Protein AF-A0A4Q2ZDF7-F1 (afdb_monomer)

Foldseek 3Di:
DVVLLVVLLVCCVVPVLLPLLVSLVSSCVVHDLVVAADQADDDDDPSCPVPLRVVVNVSCCVRSSHQKWKAFLVRDTDRCLVVLEQAAEEEEEDLCLPPWPVSVLQQVLCVVVVCVPPLCPPTHYAYAYEDEPCSQCVVHPDGDPQSVVLNVNLCSPVRHMYMYGPCPALLVVQVVSVVRYLGEYEYTDELVVVQVLQPQVVQPVPPVTSVVSVVSNCPSNYAYEYEWAQDPPPRDIHWLVNRDHDPVCVVVSVVCVVVRNYHYSPVGDPVLNPQDSVVLLVCQQVVNCVSVNGHDPPSSVSCQVVVHSVHDD

pLDDT: mean 94.19, std 4.7, range [63.41, 98.81]

Radius of gyration: 20.53 Å; Cα contacts (8 Å, |Δi|>4): 520; chains: 1; bounding box: 44×50×60 Å

Sequence (313 aa):
ALGVVGVNLLYGAFFLHHEPDLLVESLLDKLTTGRIEIDVIEFKGIEFRAVDNRLISLKLVQLGLSGAAMFGANGEVLQPSEVLYKKAVLVERGSFRPPTHVNFDMLECALEKFKADPAVQGEEVLPLFELTMRNLLAGGDQIDRRDFLARADLLAACGMTVLISDYFEYYRLAAYLAWRTKERIGIVMGAPSLIELFEEKYYTQLPGGILESFGRLFKNNLKLYVYPLMNPTSGQLTTIENLPVAPELEKLYGYLADRGSFVALDNFNPDYLSIYSRDVLKKIATGDLAWKDMVPDGVSDLIVDRRFFGCQG

Solvent-accessible surface area (backbone atoms only — not comparable to full-atom values): 17192 Å² total; per-residue (Å²): 98,69,72,55,37,54,51,26,47,50,49,20,59,77,76,25,58,93,40,60,70,60,23,60,58,40,42,45,65,99,55,57,52,93,67,50,76,51,70,72,70,80,75,77,56,83,90,34,73,86,60,57,48,65,61,51,34,49,46,32,34,74,69,46,30,14,66,43,32,33,30,38,36,87,66,47,81,42,57,59,63,64,73,35,41,74,22,25,35,36,37,35,64,50,70,38,59,55,63,31,43,44,57,52,43,46,51,50,35,38,48,56,58,49,53,65,34,81,86,36,57,93,54,52,72,44,68,34,40,32,40,36,52,67,56,54,32,73,87,43,100,57,69,52,65,67,61,50,49,47,36,52,50,49,41,13,74,72,64,31,32,39,36,37,29,67,50,82,50,64,35,53,45,42,50,59,50,57,73,36,20,86,48,45,41,38,41,39,41,44,40,68,57,55,47,56,70,69,44,56,84,82,22,76,87,42,96,57,27,57,62,46,45,51,59,52,36,46,44,88,73,27,32,37,30,35,27,58,38,56,37,91,87,79,69,48,73,36,39,86,91,67,54,85,61,59,81,90,46,42,64,59,49,50,55,42,48,76,72,54,38,55,41,75,42,83,76,56,64,76,84,36,56,79,63,48,42,70,57,39,40,50,24,38,56,70,67,42,70,74,37,50,82,48,29,47,90,66,45,47,56,50,34,44,78,70,38,39,81,63,27,73,116

Structure (mmCIF, N/CA/C/O backbone):
data_AF-A0A4Q2ZDF7-F1
#
_entry.id   AF-A0A4Q2ZDF7-F1
#
loop_
_atom_site.group_PDB
_atom_site.id
_atom_site.type_symbol
_atom_site.label_atom_id
_atom_site.label_alt_id
_atom_site.label_comp_id
_atom_site.label_asym_id
_atom_site.label_entity_id
_atom_site.label_seq_id
_atom_site.pdbx_PDB_ins_code
_atom_site.Cartn_x
_atom_site.Cartn_y
_atom_site.Cartn_z
_atom_site.occupancy
_atom_site.B_iso_or_equiv
_atom_site.auth_seq_id
_atom_site.auth_comp_id
_atom_site.auth_asym_id
_atom_site.auth_atom_id
_atom_site.pdbx_PDB_model_num
ATOM 1 N N . ALA A 1 1 ? 6.766 21.509 -21.712 1.00 85.94 1 ALA A N 1
ATOM 2 C CA . ALA A 1 1 ? 7.072 20.210 -21.080 1.00 85.94 1 ALA A CA 1
ATOM 3 C C . ALA A 1 1 ? 6.838 19.072 -22.067 1.00 85.94 1 ALA A C 1
ATOM 5 O O . ALA A 1 1 ? 7.812 18.465 -22.478 1.00 85.94 1 ALA A O 1
ATOM 6 N N . LEU A 1 2 ? 5.604 18.874 -22.551 1.00 89.06 2 LEU A N 1
ATOM 7 C CA . LEU A 1 2 ? 5.250 17.757 -23.442 1.00 89.06 2 LEU A CA 1
ATOM 8 C C . LEU A 1 2 ? 6.133 17.616 -24.698 1.00 89.06 2 LEU A C 1
ATOM 10 O O . LEU A 1 2 ? 6.608 16.527 -24.985 1.00 89.06 2 LEU A O 1
ATOM 14 N N . GLY A 1 3 ? 6.423 18.715 -25.405 1.00 91.94 3 GLY A N 1
ATOM 15 C CA . GLY A 1 3 ? 7.310 18.668 -26.577 1.00 91.94 3 GLY A CA 1
ATOM 16 C C . GLY A 1 3 ? 8.744 18.223 -26.257 1.00 91.94 3 GLY A C 1
ATOM 17 O O . GLY A 1 3 ? 9.344 17.507 -27.048 1.00 91.94 3 GLY A O 1
ATOM 18 N N . VAL A 1 4 ? 9.273 18.588 -25.082 1.00 92.56 4 VAL A N 1
ATOM 19 C CA . VAL A 1 4 ? 10.606 18.152 -24.628 1.00 92.56 4 VAL A CA 1
ATOM 20 C C . VAL A 1 4 ? 10.585 16.658 -24.313 1.00 92.56 4 VAL A C 1
ATOM 22 O O . VAL A 1 4 ? 11.443 15.939 -24.804 1.00 92.56 4 VAL A O 1
ATOM 25 N N . VAL A 1 5 ? 9.557 16.169 -23.607 1.00 93.56 5 VAL A N 1
ATOM 26 C CA . VAL A 1 5 ? 9.393 14.725 -23.357 1.00 93.56 5 VAL A CA 1
ATOM 27 C C . VAL A 1 5 ? 9.270 13.935 -24.654 1.00 93.56 5 VAL A C 1
ATOM 29 O O . VAL A 1 5 ? 9.874 12.878 -24.762 1.00 93.56 5 VAL A O 1
ATOM 32 N N . GLY A 1 6 ? 8.557 14.448 -25.660 1.00 94.31 6 GLY A N 1
ATOM 33 C CA . GLY A 1 6 ? 8.488 13.804 -26.973 1.00 94.31 6 GLY A CA 1
ATOM 34 C C . GLY A 1 6 ? 9.863 13.664 -27.639 1.00 94.31 6 GLY A C 1
ATOM 35 O O . GLY A 1 6 ? 10.186 12.598 -28.156 1.00 94.31 6 GLY A O 1
ATOM 36 N N . VAL A 1 7 ? 10.700 14.707 -27.579 1.00 96.06 7 VAL A N 1
ATOM 37 C CA . VAL A 1 7 ? 12.084 14.655 -28.084 1.00 96.06 7 VAL A CA 1
ATOM 38 C C . VAL A 1 7 ? 12.929 13.667 -27.278 1.00 96.06 7 VAL A C 1
ATOM 40 O O . VAL A 1 7 ? 13.623 12.846 -27.875 1.00 96.06 7 VAL A O 1
ATOM 43 N N . ASN A 1 8 ? 12.836 13.701 -25.947 1.00 95.44 8 ASN A N 1
ATOM 44 C CA . ASN A 1 8 ? 13.567 12.793 -25.063 1.00 95.44 8 ASN A CA 1
ATOM 45 C C . ASN A 1 8 ? 13.155 11.331 -25.294 1.00 95.44 8 ASN A C 1
ATOM 47 O O . ASN A 1 8 ? 14.011 10.457 -25.355 1.00 95.44 8 ASN A O 1
ATOM 51 N N . LEU A 1 9 ? 11.862 11.064 -25.503 1.00 95.06 9 LEU A N 1
ATOM 52 C CA . LEU A 1 9 ? 11.343 9.733 -25.817 1.00 95.06 9 LEU A CA 1
ATOM 53 C C . LEU A 1 9 ? 11.872 9.226 -27.159 1.00 95.06 9 LEU A C 1
ATOM 55 O O . LEU A 1 9 ? 12.300 8.078 -27.246 1.00 95.06 9 LEU A O 1
ATOM 59 N N . LEU A 1 10 ? 11.871 10.068 -28.199 1.00 96.25 10 LEU A N 1
ATOM 60 C CA . LEU A 1 10 ? 12.457 9.704 -29.490 1.00 96.25 10 LEU A CA 1
ATOM 61 C C . LEU A 1 10 ? 13.949 9.402 -29.335 1.00 96.25 10 LEU A C 1
ATOM 63 O O . LEU A 1 10 ? 14.405 8.354 -29.782 1.00 96.25 10 LEU A O 1
ATOM 67 N N . TYR A 1 11 ? 14.700 10.275 -28.662 1.00 96.62 11 TYR A N 1
ATOM 68 C CA . TYR A 1 11 ? 16.118 10.048 -28.392 1.00 96.62 11 TYR A CA 1
ATOM 69 C C . TYR A 1 11 ? 16.343 8.722 -27.654 1.00 96.62 11 TYR A C 1
ATOM 71 O O . TYR A 1 11 ? 17.125 7.884 -28.100 1.00 96.62 11 TYR A O 1
ATOM 79 N N . GLY A 1 12 ? 15.602 8.497 -26.573 1.00 95.38 12 GLY A N 1
ATOM 80 C CA . GLY A 1 12 ? 15.660 7.276 -25.792 1.00 95.38 12 GLY A CA 1
ATOM 81 C C . GLY A 1 12 ? 15.350 6.029 -26.626 1.00 95.38 12 GLY A C 1
ATOM 82 O O . GLY A 1 12 ? 16.100 5.059 -26.583 1.00 95.38 12 GLY A O 1
ATOM 83 N N . ALA A 1 13 ? 14.318 6.069 -27.470 1.00 92.94 13 ALA A N 1
ATOM 84 C CA . ALA A 1 13 ? 13.977 4.962 -28.360 1.00 92.94 13 ALA A CA 1
ATOM 85 C C . ALA A 1 13 ? 15.068 4.681 -29.413 1.00 92.94 13 ALA A C 1
ATOM 87 O O . ALA A 1 13 ? 15.404 3.525 -29.662 1.00 92.94 13 ALA A O 1
ATOM 88 N N . PHE A 1 14 ? 15.664 5.710 -30.022 1.00 94.88 14 PHE A N 1
ATOM 89 C CA . PHE A 1 14 ? 16.692 5.515 -31.052 1.00 94.88 14 PHE A CA 1
ATOM 90 C C . PHE A 1 14 ? 18.050 5.103 -30.476 1.00 94.88 14 PHE A C 1
ATOM 92 O O . PHE A 1 14 ? 18.727 4.263 -31.068 1.00 94.88 14 PHE A O 1
ATOM 99 N N . PHE A 1 15 ? 18.443 5.666 -29.334 1.00 96.31 15 PHE A N 1
ATOM 100 C CA . PHE A 1 15 ? 19.817 5.572 -28.835 1.00 96.31 15 PHE A CA 1
ATOM 101 C C . PHE A 1 15 ? 19.962 4.798 -27.522 1.00 96.31 15 PHE A C 1
ATOM 103 O O . PHE A 1 15 ? 21.054 4.312 -27.257 1.00 96.31 15 PHE A O 1
ATOM 110 N N . LEU A 1 16 ? 18.896 4.642 -26.728 1.00 96.12 16 LEU A N 1
ATOM 111 C CA . LEU A 1 16 ? 18.931 4.022 -25.392 1.00 96.12 16 LEU A CA 1
ATOM 112 C C . LEU A 1 16 ? 17.985 2.814 -25.240 1.00 96.12 16 LEU A C 1
ATOM 114 O O . LEU A 1 16 ? 17.831 2.302 -24.139 1.00 96.12 16 LEU A O 1
ATOM 118 N N . HIS A 1 17 ? 17.348 2.316 -26.307 1.00 92.69 17 HIS A N 1
ATOM 119 C CA . HIS A 1 17 ? 16.378 1.206 -26.213 1.00 92.69 17 HIS A CA 1
ATOM 120 C C . HIS A 1 17 ? 16.956 -0.091 -25.619 1.00 92.69 17 HIS A C 1
ATOM 122 O O . HIS A 1 17 ? 16.213 -0.891 -25.060 1.00 92.69 17 HIS A O 1
ATOM 128 N N . HIS A 1 18 ? 18.268 -0.302 -25.732 1.00 92.88 18 HIS A N 1
ATOM 129 C CA . HIS A 1 18 ? 18.971 -1.449 -25.156 1.00 92.88 18 HIS A CA 1
ATOM 130 C C . HIS A 1 18 ? 19.221 -1.302 -23.643 1.00 92.88 18 HIS A C 1
ATOM 132 O O . HIS A 1 18 ? 19.531 -2.291 -22.982 1.00 92.88 18 HIS A O 1
ATOM 138 N N . GLU A 1 19 ? 19.035 -0.099 -23.088 1.00 94.50 19 GLU A N 1
ATOM 139 C CA . GLU A 1 19 ? 19.134 0.218 -21.660 1.00 94.50 19 GLU A CA 1
ATOM 140 C C . GLU A 1 19 ? 17.849 0.931 -21.182 1.00 94.50 19 GLU A C 1
ATOM 142 O O . GLU A 1 19 ? 17.838 2.151 -20.994 1.00 94.50 19 GLU A O 1
ATOM 147 N N . PRO A 1 20 ? 16.741 0.190 -20.967 1.00 93.56 20 PRO A N 1
ATOM 148 C CA . PRO A 1 20 ? 15.431 0.764 -20.633 1.00 93.56 20 PRO A CA 1
ATOM 149 C C . PRO A 1 20 ? 15.440 1.691 -19.414 1.00 93.56 20 PRO A C 1
ATOM 151 O O . PRO A 1 20 ? 14.724 2.688 -19.397 1.00 93.56 20 PRO A O 1
ATOM 154 N N . ASP A 1 21 ? 16.273 1.401 -18.413 1.00 93.06 21 ASP A N 1
ATOM 155 C CA . ASP A 1 21 ? 16.409 2.251 -17.230 1.00 93.06 21 ASP A CA 1
ATOM 156 C C . ASP A 1 21 ? 16.957 3.643 -17.594 1.00 93.06 21 ASP A C 1
ATOM 158 O O . ASP A 1 21 ? 16.396 4.653 -17.165 1.00 93.06 21 ASP A O 1
ATOM 162 N N . LEU A 1 22 ? 18.002 3.707 -18.432 1.00 95.12 22 LEU A N 1
ATOM 163 C CA . LEU A 1 22 ? 18.567 4.972 -18.918 1.00 95.12 22 LEU A CA 1
ATOM 164 C C . LEU A 1 22 ? 17.592 5.708 -19.834 1.00 95.12 22 LEU A C 1
ATOM 166 O O . LEU A 1 22 ? 17.513 6.936 -19.798 1.00 95.12 22 LEU A O 1
ATOM 170 N N . LEU A 1 23 ? 16.819 4.973 -20.636 1.00 95.69 23 LEU A N 1
ATOM 171 C CA . LEU A 1 23 ? 15.763 5.555 -21.456 1.00 95.69 23 LEU A CA 1
ATOM 172 C C . LEU A 1 23 ? 14.750 6.299 -20.579 1.00 95.69 23 LEU A C 1
ATOM 174 O O . LEU A 1 23 ? 14.463 7.465 -20.851 1.00 95.69 23 LEU A O 1
ATOM 178 N N . VAL A 1 24 ? 14.254 5.671 -19.511 1.00 94.81 24 VAL A N 1
ATOM 179 C CA . VAL A 1 24 ? 13.294 6.297 -18.586 1.00 94.81 24 VAL A CA 1
ATOM 180 C C . VAL A 1 24 ? 13.909 7.517 -17.897 1.00 94.81 24 VAL A C 1
ATOM 182 O O . VAL A 1 24 ? 13.263 8.560 -17.818 1.00 94.81 24 VAL A O 1
ATOM 185 N N . GLU A 1 25 ? 15.161 7.422 -17.442 1.00 94.06 25 GLU A N 1
ATOM 186 C CA . GLU A 1 25 ? 15.883 8.554 -16.843 1.00 94.06 25 GLU A CA 1
ATOM 187 C C . GLU A 1 25 ? 16.015 9.733 -17.815 1.00 94.06 25 GLU A C 1
ATOM 189 O O . GLU A 1 25 ? 15.788 10.883 -17.433 1.00 94.06 25 GLU A O 1
ATOM 194 N N 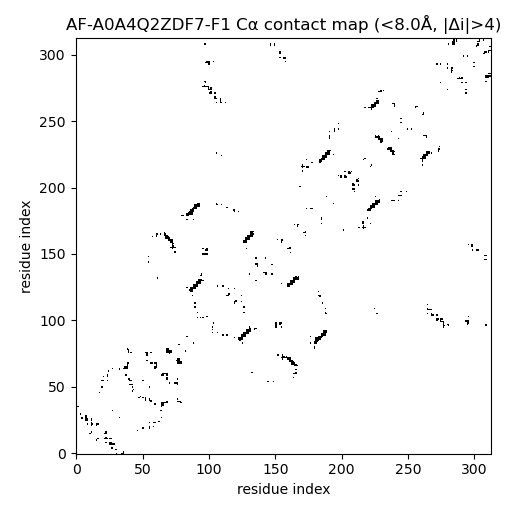. SER A 1 26 ? 16.295 9.455 -19.092 1.00 94.94 26 SER A N 1
ATOM 195 C CA . SER A 1 26 ? 16.441 10.485 -20.126 1.00 94.94 26 SER A CA 1
ATOM 196 C C . SER A 1 26 ? 15.159 11.286 -20.375 1.00 94.94 26 SER A C 1
ATOM 198 O O . SER A 1 26 ? 15.234 12.425 -20.838 1.00 94.94 26 SER A O 1
ATOM 200 N N . LEU A 1 27 ? 13.980 10.758 -20.012 1.00 93.00 27 LEU A N 1
ATOM 201 C CA . LEU A 1 27 ? 12.708 11.479 -20.150 1.00 93.00 27 LEU A CA 1
ATOM 202 C C . LEU A 1 27 ? 12.691 12.781 -19.341 1.00 93.00 27 LEU A C 1
ATOM 204 O O . LEU A 1 27 ? 12.028 13.738 -19.748 1.00 93.00 27 LEU A O 1
ATOM 208 N N . LEU A 1 28 ? 13.460 12.847 -18.251 1.00 90.62 28 LEU A N 1
ATOM 209 C CA . LEU A 1 28 ? 13.615 14.036 -17.416 1.00 90.62 28 LEU A CA 1
ATOM 210 C C . LEU A 1 28 ? 14.650 15.041 -17.934 1.00 90.62 28 LEU A C 1
ATOM 212 O O . LEU A 1 28 ? 14.794 16.097 -17.315 1.00 90.62 28 LEU A O 1
ATOM 216 N N . ASP A 1 29 ? 15.362 14.782 -19.038 1.00 89.06 29 ASP A N 1
ATOM 217 C CA . ASP A 1 29 ? 16.383 15.724 -19.504 1.00 89.06 29 ASP A CA 1
ATOM 218 C C . ASP A 1 29 ?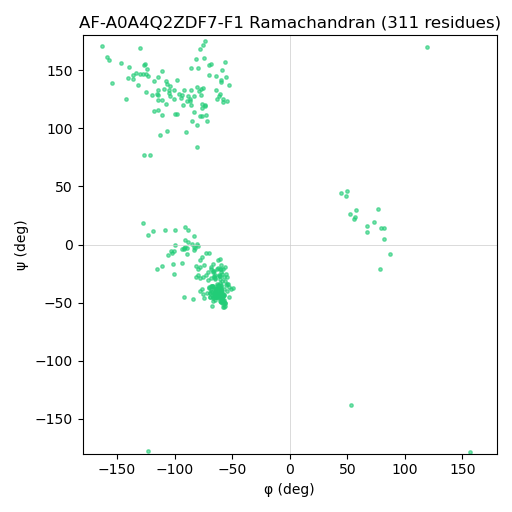 15.772 17.113 -19.766 1.00 89.06 29 ASP A C 1
ATOM 220 O O . ASP A 1 29 ? 14.777 17.271 -20.484 1.00 89.06 29 ASP A O 1
ATOM 224 N N . LYS A 1 30 ? 16.362 18.128 -19.124 1.00 86.81 30 LYS A N 1
ATOM 225 C CA . LYS A 1 30 ? 15.900 19.530 -19.088 1.00 86.81 30 LYS A CA 1
ATOM 226 C C . LYS A 1 30 ? 14.474 19.731 -18.559 1.00 86.81 30 LYS A C 1
ATOM 228 O O . LYS A 1 30 ? 13.845 20.760 -18.840 1.00 86.81 30 LYS A O 1
ATOM 233 N N . LEU A 1 31 ? 13.964 18.794 -17.768 1.00 86.62 31 LEU A N 1
ATOM 234 C CA . LEU A 1 31 ? 12.667 18.875 -17.112 1.00 86.62 31 LEU A CA 1
ATOM 235 C C . LEU A 1 31 ? 12.798 18.668 -15.606 1.00 86.62 31 LEU A C 1
ATOM 237 O O . LEU A 1 31 ? 13.732 18.058 -15.101 1.00 86.62 31 LEU A O 1
ATOM 241 N N . THR A 1 32 ? 11.830 19.214 -14.882 1.00 81.94 32 THR A N 1
ATOM 242 C CA . THR A 1 32 ? 11.625 18.910 -13.469 1.00 81.94 32 THR A CA 1
ATOM 243 C C . THR A 1 32 ? 10.329 18.126 -13.331 1.00 81.94 32 THR A C 1
ATOM 245 O O . THR A 1 32 ? 9.386 18.339 -14.099 1.00 81.94 32 THR A O 1
ATOM 248 N N . THR A 1 33 ? 10.266 17.254 -12.331 1.00 79.62 33 THR A N 1
ATOM 249 C CA . THR A 1 33 ? 9.113 16.384 -12.042 1.00 79.62 33 THR A CA 1
ATOM 250 C C . THR A 1 33 ? 7.812 17.160 -11.814 1.00 79.62 33 THR A C 1
ATOM 252 O O . THR A 1 33 ? 6.739 16.702 -12.170 1.00 79.62 33 THR A O 1
ATOM 255 N N . GLY A 1 34 ? 7.880 18.407 -11.336 1.00 80.00 34 GLY A N 1
ATOM 256 C CA . GLY A 1 34 ? 6.690 19.253 -11.173 1.00 80.00 34 GLY A CA 1
ATOM 257 C C . GLY A 1 34 ? 6.045 19.750 -12.478 1.00 80.00 34 GLY A C 1
ATOM 258 O O . GLY A 1 34 ? 4.999 20.392 -12.426 1.00 80.00 34 GLY A O 1
ATOM 259 N N . ARG A 1 35 ? 6.665 19.530 -13.647 1.00 81.38 35 ARG A N 1
ATOM 260 C CA . ARG A 1 35 ? 6.153 20.012 -14.947 1.00 81.38 35 ARG A CA 1
ATOM 261 C C . ARG A 1 35 ? 5.452 18.941 -15.775 1.00 81.38 35 ARG A C 1
ATOM 263 O O . ARG A 1 35 ? 4.789 19.303 -16.750 1.00 81.38 35 ARG A O 1
ATOM 270 N N . ILE A 1 36 ? 5.657 17.667 -15.456 1.00 86.81 36 ILE A N 1
ATOM 271 C CA . ILE A 1 36 ? 5.025 16.549 -16.146 1.00 86.81 36 ILE A CA 1
ATOM 272 C C . ILE A 1 36 ? 4.946 15.338 -15.219 1.00 86.81 36 ILE A C 1
ATOM 274 O O . ILE A 1 36 ? 5.906 15.038 -14.519 1.00 86.81 36 ILE A O 1
ATOM 278 N N . GLU A 1 37 ? 3.815 14.648 -15.272 1.00 88.94 37 GLU A N 1
ATOM 279 C CA . GLU A 1 37 ? 3.617 13.332 -14.672 1.00 88.94 37 GLU A CA 1
ATOM 280 C C . GLU A 1 37 ? 3.518 12.315 -15.815 1.00 88.94 37 GLU A C 1
ATOM 282 O O . GLU A 1 37 ? 2.847 12.565 -16.821 1.00 88.94 37 GLU A O 1
ATOM 287 N N . ILE A 1 38 ? 4.234 11.201 -15.691 1.00 91.38 38 ILE A N 1
ATOM 288 C CA . ILE A 1 38 ? 4.145 10.049 -16.589 1.00 91.38 38 ILE A CA 1
ATOM 289 C C . ILE A 1 38 ? 3.548 8.917 -15.762 1.00 91.38 38 ILE A C 1
ATOM 291 O O . ILE A 1 38 ? 4.281 8.224 -15.066 1.00 91.38 38 ILE A O 1
ATOM 295 N N . ASP A 1 39 ? 2.225 8.752 -15.820 1.00 87.75 39 ASP A N 1
ATOM 296 C CA . ASP A 1 39 ? 1.509 7.755 -15.009 1.00 87.75 39 ASP A CA 1
ATOM 297 C C . ASP A 1 39 ? 1.954 6.316 -15.326 1.00 87.75 39 ASP A C 1
ATOM 299 O O . ASP A 1 39 ? 2.151 5.504 -14.423 1.00 87.75 39 ASP A O 1
ATOM 303 N N . VAL A 1 40 ? 2.098 5.998 -16.618 1.00 92.75 40 VAL A N 1
ATOM 304 C CA . VAL A 1 40 ? 2.402 4.653 -17.118 1.00 92.75 40 VAL A CA 1
ATOM 305 C C . VAL A 1 40 ? 3.386 4.728 -18.277 1.00 92.75 40 VAL A C 1
ATOM 307 O O . VAL A 1 40 ? 3.326 5.613 -19.131 1.00 92.75 40 VAL A O 1
ATOM 310 N N . ILE A 1 41 ? 4.278 3.744 -18.319 1.00 92.38 41 ILE A N 1
ATOM 311 C CA . ILE A 1 41 ? 5.136 3.438 -19.457 1.00 92.38 41 ILE A CA 1
ATOM 312 C C . ILE A 1 41 ? 5.130 1.925 -19.661 1.00 92.38 41 ILE A C 1
ATOM 314 O O . ILE A 1 41 ? 5.115 1.162 -18.695 1.00 92.38 41 ILE A O 1
ATOM 318 N N . GLU A 1 42 ? 5.142 1.494 -20.918 1.00 93.19 42 GLU A N 1
ATOM 319 C CA . GLU A 1 42 ? 5.126 0.080 -21.257 1.00 93.19 42 GLU A CA 1
ATOM 320 C C . GLU A 1 42 ? 6.022 -0.185 -22.468 1.00 93.19 42 GLU A C 1
ATOM 322 O O . GLU A 1 42 ? 5.869 0.416 -23.533 1.00 93.19 42 GLU A O 1
ATOM 327 N N . PHE A 1 43 ? 6.963 -1.106 -22.299 1.00 94.00 43 PHE A N 1
ATOM 328 C CA . PHE A 1 43 ? 7.839 -1.595 -23.349 1.00 94.00 43 PHE A CA 1
ATOM 329 C C . PHE A 1 43 ? 7.253 -2.870 -23.957 1.00 94.00 43 PHE A C 1
ATOM 331 O O . PHE A 1 43 ? 6.957 -3.834 -23.248 1.00 94.00 43 PHE A O 1
ATOM 338 N N . LYS A 1 44 ? 7.084 -2.877 -25.285 1.00 92.88 44 LYS A N 1
ATOM 339 C CA . LYS A 1 44 ? 6.538 -4.005 -26.056 1.00 92.88 44 LYS A CA 1
ATOM 340 C C . LYS A 1 44 ? 7.346 -4.256 -27.317 1.00 92.88 44 LYS A C 1
ATOM 342 O O . LYS A 1 44 ? 7.793 -3.321 -27.973 1.00 92.88 44 LYS A O 1
ATOM 347 N N . GLY A 1 45 ? 7.447 -5.524 -27.698 1.00 92.94 45 GLY A N 1
ATOM 348 C CA . GLY A 1 45 ? 8.147 -5.965 -28.902 1.00 92.94 45 GLY A CA 1
ATOM 349 C C . GLY A 1 45 ? 9.309 -6.899 -28.586 1.00 92.94 45 GLY A C 1
ATOM 350 O O . GLY A 1 45 ? 9.690 -7.077 -27.431 1.00 92.94 45 GLY A O 1
ATOM 351 N N . ILE A 1 46 ? 9.862 -7.516 -29.632 1.00 91.19 46 ILE A N 1
ATOM 352 C CA . ILE A 1 46 ? 10.887 -8.561 -29.498 1.00 91.19 46 ILE A CA 1
ATOM 353 C C . ILE A 1 46 ? 12.150 -8.069 -28.778 1.00 91.19 46 ILE A C 1
ATOM 355 O O . ILE A 1 46 ? 12.708 -8.804 -27.964 1.00 91.19 46 ILE A O 1
ATOM 359 N N . GLU A 1 47 ? 12.528 -6.811 -29.011 1.00 89.25 47 GLU A N 1
ATOM 360 C CA . GLU A 1 47 ? 13.688 -6.156 -28.394 1.00 89.25 47 GLU A CA 1
ATOM 361 C C . GLU A 1 47 ? 13.520 -5.950 -26.880 1.00 89.25 47 GLU A C 1
ATOM 363 O O . GLU A 1 47 ? 14.502 -5.881 -26.150 1.00 89.25 47 GLU A O 1
ATOM 368 N N . PHE A 1 48 ? 12.280 -5.930 -26.378 1.00 93.88 48 PHE A N 1
ATOM 369 C CA . PHE A 1 48 ? 11.977 -5.674 -24.968 1.00 93.88 48 PHE A CA 1
ATOM 370 C C . PHE A 1 48 ? 11.504 -6.916 -24.206 1.00 93.88 48 PHE A C 1
ATOM 372 O O . PHE A 1 48 ? 11.036 -6.806 -23.079 1.00 93.88 48 PHE A O 1
ATOM 379 N N . ARG A 1 49 ? 11.648 -8.122 -24.769 1.00 91.75 49 ARG A N 1
ATOM 380 C CA . ARG A 1 49 ? 11.176 -9.372 -24.133 1.00 91.75 49 ARG A CA 1
ATOM 381 C C . ARG A 1 49 ? 11.799 -9.674 -22.763 1.00 91.75 49 ARG A C 1
ATOM 383 O O . ARG A 1 49 ? 11.269 -10.494 -22.026 1.00 91.75 49 ARG A O 1
ATOM 390 N N . ALA A 1 50 ? 12.954 -9.077 -22.466 1.00 91.56 50 ALA A N 1
ATOM 391 C CA . ALA A 1 50 ? 13.653 -9.220 -21.189 1.00 91.56 50 ALA A CA 1
ATOM 392 C C . ALA A 1 50 ? 13.294 -8.110 -20.183 1.00 91.56 50 ALA A C 1
ATOM 394 O O . ALA A 1 50 ? 13.781 -8.132 -19.054 1.00 91.56 50 ALA A O 1
ATOM 395 N N . VAL A 1 51 ? 12.478 -7.133 -20.588 1.00 93.81 51 VAL A N 1
ATOM 396 C CA . VAL A 1 51 ? 12.067 -6.011 -19.746 1.00 93.81 51 VAL A CA 1
ATOM 397 C C . VAL A 1 51 ? 10.856 -6.418 -18.926 1.00 93.81 51 VAL A C 1
ATOM 399 O O . VAL A 1 51 ? 9.798 -6.730 -19.467 1.00 93.81 51 VAL A O 1
ATOM 402 N N . ASP A 1 52 ? 11.003 -6.369 -17.606 1.00 93.44 52 ASP A N 1
ATOM 403 C CA . ASP A 1 52 ? 9.863 -6.434 -16.703 1.00 93.44 52 ASP A CA 1
ATOM 404 C C . ASP A 1 52 ? 9.291 -5.021 -16.536 1.00 93.44 52 ASP A C 1
ATOM 406 O O . ASP A 1 52 ? 9.887 -4.169 -15.870 1.00 93.44 52 ASP A O 1
ATOM 410 N N . ASN A 1 53 ? 8.135 -4.759 -17.152 1.00 94.44 53 ASN A N 1
ATOM 411 C CA . ASN A 1 5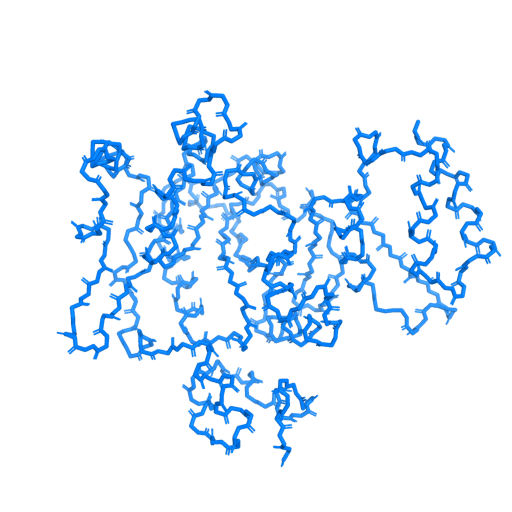3 ? 7.492 -3.443 -17.104 1.00 94.44 53 ASN A CA 1
ATOM 412 C C . ASN A 1 53 ? 7.184 -2.982 -15.671 1.00 94.44 53 ASN A C 1
ATOM 414 O O . ASN A 1 53 ? 7.114 -1.781 -15.426 1.00 94.44 53 ASN A O 1
ATOM 418 N N . ARG A 1 54 ? 7.101 -3.891 -14.694 1.00 94.44 54 ARG A N 1
ATOM 419 C CA . ARG A 1 54 ? 6.878 -3.533 -13.288 1.00 94.44 54 ARG A CA 1
ATOM 420 C C . ARG A 1 54 ? 8.092 -2.858 -12.668 1.00 94.44 54 ARG A C 1
ATOM 422 O O . ARG A 1 54 ? 7.942 -1.912 -11.896 1.00 94.44 54 ARG A O 1
ATOM 429 N N . LEU A 1 55 ? 9.299 -3.287 -13.046 1.00 94.94 55 LEU A N 1
ATOM 430 C CA . LEU A 1 55 ? 10.540 -2.617 -12.645 1.00 94.94 55 LEU A CA 1
ATOM 431 C C . LEU A 1 55 ? 10.649 -1.222 -13.260 1.00 94.94 55 LEU A C 1
ATOM 433 O O . LEU A 1 55 ? 11.121 -0.295 -12.606 1.00 94.94 55 LEU A O 1
ATOM 437 N N . ILE A 1 56 ? 10.165 -1.064 -14.489 1.00 95.38 56 ILE A N 1
ATOM 438 C CA . ILE A 1 56 ? 10.131 0.226 -15.172 1.00 95.38 56 ILE A CA 1
ATOM 439 C C . ILE A 1 56 ? 9.120 1.170 -14.506 1.00 95.38 56 ILE A C 1
ATOM 441 O O . ILE A 1 56 ? 9.441 2.326 -14.230 1.00 95.38 56 ILE A O 1
ATOM 445 N N . SER A 1 57 ? 7.919 0.694 -14.175 1.00 94.69 57 SER A N 1
ATOM 446 C CA . SER A 1 57 ? 6.939 1.501 -13.442 1.00 94.69 57 SER A CA 1
ATOM 447 C C . SER A 1 57 ? 7.436 1.867 -12.039 1.00 94.69 57 SER A C 1
ATOM 449 O O . SER A 1 57 ? 7.277 3.008 -11.612 1.00 94.69 57 SER A O 1
ATOM 451 N N . LEU A 1 58 ? 8.123 0.953 -11.343 1.00 94.69 58 LEU A N 1
ATOM 452 C CA . LEU A 1 58 ? 8.823 1.273 -10.095 1.00 94.69 58 LEU A CA 1
ATOM 453 C C . LEU A 1 58 ? 9.874 2.375 -10.310 1.00 94.69 58 LEU A C 1
ATOM 455 O O . LEU A 1 58 ? 9.985 3.284 -9.488 1.00 94.69 58 LEU A O 1
ATOM 459 N N . LYS A 1 59 ? 10.628 2.326 -11.415 1.00 94.25 59 LYS A N 1
ATOM 460 C CA . LYS A 1 59 ? 11.624 3.347 -11.761 1.00 94.25 59 LYS A CA 1
ATOM 461 C C . LYS A 1 59 ? 10.989 4.724 -11.984 1.00 94.25 59 LYS A C 1
ATOM 463 O O . LYS A 1 59 ? 11.568 5.715 -11.548 1.00 94.25 59 LYS A O 1
ATOM 468 N N . LEU A 1 60 ? 9.794 4.809 -12.577 1.00 94.44 60 LEU A N 1
ATOM 469 C CA . LEU A 1 60 ? 9.058 6.080 -12.684 1.00 94.44 60 LEU A CA 1
ATOM 470 C C . LEU A 1 60 ? 8.783 6.698 -11.308 1.00 94.44 60 LEU A C 1
ATOM 472 O O . LEU A 1 60 ? 9.012 7.895 -11.122 1.00 94.44 60 LEU A O 1
ATOM 476 N N . VAL A 1 61 ? 8.347 5.878 -10.346 1.00 94.75 61 VAL A N 1
ATOM 477 C CA . VAL A 1 61 ? 8.104 6.325 -8.966 1.00 94.75 61 VAL A CA 1
ATOM 478 C C . VAL A 1 61 ? 9.411 6.738 -8.288 1.00 94.75 61 VAL A C 1
ATOM 480 O O . VAL A 1 61 ? 9.476 7.796 -7.672 1.00 94.75 61 VAL A O 1
ATOM 483 N N . GLN A 1 62 ? 10.491 5.968 -8.468 1.00 92.75 62 GLN A N 1
ATOM 484 C CA . GLN A 1 62 ? 11.826 6.326 -7.960 1.00 92.75 62 GLN A CA 1
ATOM 485 C C . GLN A 1 62 ? 12.320 7.683 -8.473 1.00 92.75 62 GLN A C 1
ATOM 487 O O . GLN A 1 62 ? 12.966 8.418 -7.731 1.00 92.75 62 GLN A O 1
ATOM 492 N N . LEU A 1 63 ? 12.044 8.005 -9.738 1.00 92.12 63 LEU A N 1
ATOM 493 C CA . LEU A 1 63 ? 12.468 9.257 -10.363 1.00 92.12 63 LEU A CA 1
ATOM 494 C C . LEU A 1 63 ? 11.529 10.433 -10.054 1.00 92.12 63 LEU A C 1
ATOM 496 O O . LEU A 1 63 ? 11.811 11.555 -10.474 1.00 92.12 63 LEU A O 1
ATOM 500 N N . GLY A 1 64 ? 10.408 10.198 -9.361 1.00 91.94 64 GLY A N 1
ATOM 501 C CA . GLY A 1 64 ? 9.368 11.202 -9.133 1.00 91.94 64 GLY A CA 1
ATOM 502 C C . GLY A 1 64 ? 8.635 11.623 -10.410 1.00 91.94 64 GLY A C 1
ATOM 503 O O . GLY A 1 64 ? 7.985 12.665 -10.422 1.00 91.94 64 GLY A O 1
ATOM 504 N N . LEU A 1 65 ? 8.755 10.844 -11.492 1.00 92.00 65 LEU A N 1
ATOM 505 C CA . LEU A 1 65 ? 7.991 11.036 -12.730 1.00 92.00 65 LEU A CA 1
ATOM 506 C C . LEU A 1 65 ? 6.526 10.636 -12.555 1.00 92.00 65 LEU A C 1
ATOM 508 O O . LEU A 1 65 ? 5.666 11.163 -13.252 1.00 92.00 65 LEU A O 1
ATOM 512 N N . SER A 1 66 ? 6.256 9.723 -11.626 1.00 93.44 66 SER A N 1
ATOM 513 C CA . SER A 1 66 ? 4.919 9.400 -11.142 1.00 93.44 66 SER A CA 1
ATOM 514 C C . SER A 1 66 ? 4.937 9.343 -9.623 1.00 93.44 66 SER A C 1
ATOM 516 O O . SER A 1 66 ? 5.931 8.926 -9.033 1.00 93.44 66 SER A O 1
ATOM 518 N N . GLY A 1 67 ? 3.836 9.718 -8.977 1.00 93.44 67 GLY A N 1
ATOM 519 C CA . GLY A 1 67 ? 3.691 9.503 -7.537 1.00 93.44 67 GLY A CA 1
ATOM 520 C C . GLY A 1 67 ? 3.328 8.062 -7.170 1.00 93.44 67 GLY A C 1
ATOM 521 O O . GLY A 1 67 ? 3.536 7.651 -6.025 1.00 93.44 67 GLY A O 1
ATOM 522 N N . ALA A 1 68 ? 2.799 7.287 -8.126 1.00 96.00 68 ALA A N 1
ATOM 523 C CA . ALA A 1 68 ? 2.460 5.888 -7.906 1.00 96.00 68 ALA A CA 1
ATOM 524 C C . ALA A 1 68 ? 2.402 5.044 -9.192 1.00 96.00 68 ALA A C 1
ATOM 526 O O . ALA A 1 68 ? 2.190 5.556 -10.289 1.00 96.00 68 ALA A O 1
ATOM 527 N N . ALA A 1 69 ? 2.532 3.730 -9.038 1.00 96.25 69 ALA A N 1
ATOM 528 C CA . ALA A 1 69 ? 2.356 2.733 -10.091 1.00 96.25 69 ALA A CA 1
ATOM 529 C C . ALA A 1 69 ? 1.413 1.624 -9.612 1.00 96.25 69 ALA A C 1
ATOM 531 O O . ALA A 1 69 ? 1.424 1.288 -8.429 1.00 96.25 69 ALA A O 1
ATOM 532 N N . MET A 1 70 ? 0.612 1.047 -10.510 1.00 97.19 70 MET A N 1
ATOM 533 C CA . MET A 1 70 ? -0.333 -0.023 -10.172 1.00 97.19 70 MET A CA 1
ATOM 534 C C . MET A 1 70 ? -0.098 -1.277 -11.010 1.00 97.19 70 MET A C 1
ATOM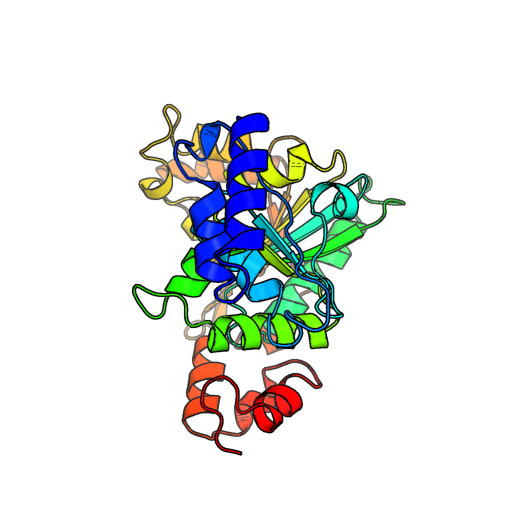 536 O O . MET A 1 70 ? 0.220 -1.184 -12.195 1.00 97.19 70 MET A O 1
ATOM 540 N N . PHE A 1 71 ? -0.307 -2.439 -10.393 1.00 95.50 71 PHE A N 1
ATOM 541 C CA . PHE A 1 71 ? -0.194 -3.747 -11.033 1.00 95.50 71 PHE A CA 1
ATOM 542 C C . PHE A 1 71 ? -1.409 -4.607 -10.729 1.00 95.50 71 PHE A C 1
ATOM 544 O O . PHE A 1 71 ? -1.881 -4.643 -9.589 1.00 95.50 71 PHE A O 1
ATOM 551 N N . GLY A 1 72 ? -1.903 -5.297 -11.751 1.00 95.12 72 GLY A N 1
ATOM 552 C CA . GLY A 1 72 ? -2.990 -6.255 -11.615 1.00 95.12 72 GLY A CA 1
ATOM 553 C C . GLY A 1 72 ? -2.521 -7.582 -11.027 1.00 95.12 72 GLY A C 1
ATOM 554 O O . GLY A 1 72 ? -1.327 -7.880 -10.970 1.00 95.12 72 GLY A O 1
ATOM 555 N N . ALA A 1 73 ? -3.485 -8.422 -10.654 1.00 92.06 73 ALA A N 1
ATOM 556 C CA . ALA A 1 73 ? -3.235 -9.769 -10.138 1.00 92.06 73 ALA A CA 1
ATOM 557 C C . ALA A 1 73 ? -2.528 -10.700 -11.144 1.00 92.06 73 ALA A C 1
ATOM 559 O O . ALA A 1 73 ? -1.924 -11.698 -10.773 1.00 92.06 73 ALA A O 1
ATOM 560 N N . ASN A 1 74 ? -2.588 -10.378 -12.435 1.00 90.00 74 ASN A N 1
ATOM 561 C CA . ASN A 1 74 ? -1.877 -11.085 -13.501 1.00 90.00 74 ASN A CA 1
ATOM 562 C C . ASN A 1 74 ? -0.483 -10.487 -13.798 1.00 90.00 74 ASN A C 1
ATOM 564 O O . ASN A 1 74 ? 0.180 -10.927 -14.736 1.00 90.00 74 ASN A O 1
ATOM 568 N N . GLY A 1 75 ? -0.043 -9.484 -13.030 1.00 85.81 75 GLY A N 1
ATOM 569 C CA . GLY A 1 75 ? 1.233 -8.793 -13.214 1.00 85.81 75 GLY A CA 1
ATOM 570 C C . GLY A 1 75 ? 1.231 -7.702 -14.289 1.00 85.81 75 GLY A C 1
ATOM 571 O O . GLY A 1 75 ? 2.290 -7.135 -14.562 1.00 85.81 75 GLY A O 1
ATOM 572 N N . GLU A 1 76 ? 0.085 -7.387 -14.898 1.00 92.19 76 GLU A N 1
ATOM 573 C CA . GLU A 1 76 ? -0.015 -6.310 -15.885 1.00 92.19 76 GLU A CA 1
ATOM 574 C C . GLU A 1 76 ? 0.147 -4.930 -15.239 1.00 92.19 76 GLU A C 1
ATOM 576 O O . GLU A 1 76 ? -0.271 -4.712 -14.101 1.00 92.19 76 GLU A O 1
ATOM 581 N N . VAL A 1 77 ? 0.749 -3.986 -15.965 1.00 94.94 77 VAL A N 1
ATOM 582 C CA . VAL A 1 77 ? 0.815 -2.587 -15.528 1.00 94.94 77 VAL A CA 1
ATOM 583 C C . VAL A 1 77 ? -0.536 -1.931 -15.782 1.00 94.94 77 VAL A C 1
ATOM 585 O O . VAL A 1 77 ? -1.068 -1.994 -16.889 1.00 94.94 77 VAL A O 1
ATOM 588 N N . LEU A 1 78 ? -1.079 -1.285 -14.756 1.00 96.06 78 LEU A N 1
ATOM 589 C CA . LEU A 1 78 ? -2.397 -0.668 -14.777 1.00 96.06 78 LEU A CA 1
ATOM 590 C C . LEU A 1 78 ? -2.291 0.855 -14.812 1.00 96.06 78 LEU A C 1
ATOM 592 O O . LEU A 1 78 ? -1.493 1.439 -14.082 1.00 96.06 78 LEU A O 1
ATOM 596 N N . GLN A 1 79 ? -3.161 1.502 -15.593 1.00 95.69 79 GLN A N 1
ATOM 597 C CA . GLN A 1 79 ? -3.351 2.953 -15.557 1.00 95.69 79 GLN A CA 1
ATOM 598 C C . GLN A 1 79 ? -4.169 3.332 -14.309 1.00 95.69 79 GLN A C 1
ATOM 600 O O . GLN A 1 79 ? -5.374 3.056 -14.267 1.00 95.69 79 GLN A O 1
ATOM 605 N N . PRO A 1 80 ? -3.582 4.003 -13.294 1.00 94.94 80 PRO A N 1
ATOM 606 C CA . PRO A 1 80 ? -4.270 4.223 -12.019 1.00 94.94 80 PRO A CA 1
ATOM 607 C C . PRO A 1 80 ? -5.571 5.014 -12.159 1.00 94.94 80 PRO A C 1
ATOM 609 O O . PRO A 1 80 ? -6.571 4.704 -11.518 1.00 94.94 80 PRO A O 1
ATOM 612 N N . SER A 1 81 ? -5.573 6.025 -13.029 1.00 93.75 81 SER A N 1
ATOM 613 C CA . SER A 1 81 ? -6.741 6.877 -13.270 1.00 93.75 81 SER A CA 1
ATOM 614 C C . SER A 1 81 ? -7.920 6.125 -13.887 1.00 93.75 81 SER A C 1
ATOM 616 O O . SER A 1 81 ? -9.050 6.546 -13.686 1.00 93.75 81 SER A O 1
ATOM 618 N N . GLU A 1 82 ? -7.679 5.032 -14.613 1.00 95.31 82 GLU A N 1
ATOM 619 C CA . GLU A 1 82 ? -8.744 4.196 -15.180 1.00 95.31 82 GLU A CA 1
ATOM 620 C C . GLU A 1 82 ? -9.248 3.190 -14.149 1.00 95.31 82 GLU A C 1
ATOM 622 O O . GLU A 1 82 ? -10.450 3.066 -13.933 1.00 95.31 82 GLU A O 1
ATOM 627 N N . VAL A 1 83 ? -8.326 2.513 -13.462 1.00 96.38 83 VAL A N 1
ATOM 628 C CA . VAL A 1 83 ? -8.664 1.448 -12.510 1.00 96.38 83 VAL A CA 1
ATOM 629 C C . VAL A 1 83 ? -9.371 1.979 -11.267 1.00 96.38 83 VAL A C 1
ATOM 631 O O . VAL A 1 83 ? -10.268 1.317 -10.751 1.00 96.38 83 VAL A O 1
ATOM 634 N N . LEU A 1 84 ? -9.000 3.168 -10.790 1.00 97.56 84 LEU A N 1
ATOM 635 C CA . LEU A 1 84 ? -9.608 3.785 -9.609 1.00 97.56 84 LEU A CA 1
ATOM 636 C C . LEU A 1 84 ? -10.932 4.498 -9.927 1.00 97.56 84 LEU A C 1
ATOM 638 O O . LEU A 1 84 ? -11.709 4.778 -9.015 1.00 97.56 84 LEU A O 1
ATOM 642 N N . TYR A 1 85 ? -11.202 4.823 -11.193 1.00 97.50 85 TYR A N 1
ATOM 643 C CA . TYR A 1 85 ? -12.356 5.636 -11.565 1.00 97.50 85 TYR A CA 1
ATOM 644 C C . TYR A 1 85 ? -13.678 4.965 -11.186 1.00 97.50 85 TYR A C 1
ATOM 646 O O . TYR A 1 85 ? -13.931 3.825 -11.565 1.00 97.50 85 TYR A O 1
ATOM 654 N N . LYS A 1 86 ? -14.542 5.705 -10.472 1.00 96.25 86 LYS A N 1
ATOM 655 C CA . LYS A 1 86 ? -15.858 5.240 -9.987 1.00 96.25 86 LYS A CA 1
ATOM 656 C C . LYS A 1 86 ? -15.814 3.972 -9.124 1.00 96.25 86 LYS A C 1
ATOM 658 O O . LYS A 1 86 ? -16.822 3.288 -8.997 1.00 96.25 86 LYS A O 1
ATOM 663 N N . LYS A 1 87 ? -14.665 3.661 -8.522 1.00 98.06 87 LYS A N 1
ATOM 664 C CA . LYS A 1 87 ? -14.554 2.561 -7.563 1.00 98.06 87 LYS A CA 1
ATOM 665 C C . LYS A 1 87 ? -14.428 3.099 -6.154 1.00 98.06 87 LYS A C 1
ATOM 667 O O . LYS A 1 87 ? -13.681 4.056 -5.924 1.00 98.06 87 LYS A O 1
ATOM 672 N N . ALA A 1 88 ? -15.123 2.460 -5.220 1.00 98.38 88 ALA A N 1
ATOM 673 C CA . ALA A 1 88 ? -14.881 2.629 -3.799 1.00 98.38 88 ALA A CA 1
ATOM 674 C C . ALA A 1 88 ? -13.579 1.894 -3.450 1.00 98.38 88 ALA A C 1
ATOM 676 O O . ALA A 1 88 ? -13.449 0.697 -3.692 1.00 98.38 88 ALA A O 1
ATOM 677 N N . VAL A 1 89 ? -12.583 2.606 -2.930 1.00 98.56 89 VAL A N 1
ATOM 678 C CA . VAL A 1 89 ? -11.220 2.077 -2.778 1.00 98.56 89 VAL A CA 1
ATOM 679 C C . VAL A 1 89 ? -10.957 1.718 -1.326 1.00 98.56 89 VAL A C 1
ATOM 681 O O . VAL A 1 89 ? -11.116 2.560 -0.444 1.00 98.56 89 VAL A O 1
ATOM 684 N N . LEU A 1 90 ? -10.492 0.496 -1.086 1.00 98.75 90 LEU A N 1
ATOM 685 C CA . LEU A 1 90 ? -10.004 0.057 0.216 1.00 98.75 90 LEU A CA 1
ATOM 686 C C . LEU A 1 90 ? -8.530 -0.322 0.080 1.00 98.75 90 LEU A C 1
ATOM 688 O O . LEU A 1 90 ? -8.198 -1.254 -0.647 1.00 98.75 90 LEU A O 1
ATOM 692 N N . VAL A 1 91 ? -7.645 0.419 0.743 1.00 98.69 91 VAL A N 1
ATOM 693 C CA . VAL A 1 91 ? -6.193 0.217 0.640 1.00 98.69 91 VAL A CA 1
ATOM 694 C C . VAL A 1 91 ? -5.607 -0.246 1.965 1.00 98.69 91 VAL A C 1
ATOM 696 O O . VAL A 1 91 ? -5.740 0.452 2.966 1.00 98.69 91 VAL A O 1
ATOM 699 N N . GLU A 1 92 ? -4.911 -1.381 1.970 1.00 98.50 92 GLU A N 1
ATOM 700 C CA . GLU A 1 92 ? -4.042 -1.776 3.083 1.00 98.50 92 GLU A CA 1
ATOM 701 C C . GLU A 1 92 ? -2.585 -1.474 2.745 1.00 98.50 92 GLU A C 1
ATOM 703 O O . GLU A 1 92 ? -2.048 -1.949 1.743 1.00 98.50 92 GLU A O 1
ATOM 708 N N . ARG A 1 93 ? -1.917 -0.715 3.612 1.00 96.38 93 ARG A N 1
ATOM 709 C CA . ARG A 1 93 ? -0.482 -0.455 3.501 1.00 96.38 93 ARG A CA 1
ATOM 710 C C . ARG A 1 93 ? 0.313 -1.477 4.297 1.00 96.38 93 ARG A C 1
ATOM 712 O O . ARG A 1 93 ? 0.065 -1.670 5.484 1.00 96.38 93 ARG A O 1
ATOM 719 N N . GLY A 1 94 ? 1.360 -2.032 3.693 1.00 93.81 94 GLY A N 1
ATOM 720 C CA . GLY A 1 94 ? 2.216 -2.992 4.380 1.00 93.81 94 GLY A CA 1
ATOM 721 C C . GLY A 1 94 ? 3.562 -3.210 3.708 1.00 93.81 94 GLY A C 1
ATOM 722 O O . GLY A 1 94 ? 3.838 -2.735 2.610 1.00 93.81 94 GLY A O 1
ATOM 723 N N . SER A 1 95 ? 4.442 -3.933 4.402 1.00 92.94 95 SER A N 1
ATOM 724 C CA . SER A 1 95 ? 5.726 -4.345 3.830 1.00 92.94 95 SER A CA 1
ATOM 725 C C . SER A 1 95 ? 5.603 -5.585 2.947 1.00 92.94 95 SER A C 1
ATOM 727 O O . SER A 1 95 ? 6.436 -5.745 2.058 1.00 92.94 95 SER A O 1
ATOM 729 N N . PHE A 1 96 ? 4.612 -6.447 3.213 1.00 95.44 96 PHE A N 1
ATOM 730 C CA . PHE A 1 96 ? 4.317 -7.703 2.509 1.00 95.44 96 PHE A CA 1
ATOM 731 C C . PHE A 1 96 ? 5.559 -8.554 2.229 1.00 95.44 96 PHE A C 1
ATOM 733 O O . PHE A 1 96 ? 5.745 -9.070 1.130 1.00 95.44 96 PHE A O 1
ATOM 740 N N . ARG A 1 97 ? 6.434 -8.694 3.233 1.00 94.12 97 ARG A N 1
ATOM 741 C CA . ARG A 1 97 ? 7.728 -9.378 3.112 1.00 94.12 97 ARG A CA 1
ATOM 742 C C . ARG A 1 97 ? 7.877 -10.564 4.088 1.00 94.12 97 ARG A C 1
ATOM 744 O O . ARG A 1 97 ? 8.597 -10.419 5.080 1.00 94.12 97 ARG A O 1
ATOM 751 N N . PRO A 1 98 ? 7.256 -11.729 3.816 1.00 95.56 98 PRO A N 1
ATOM 752 C CA . PRO A 1 98 ? 6.198 -11.972 2.820 1.00 95.56 98 PRO A CA 1
ATOM 753 C C . PRO A 1 98 ? 4.830 -11.432 3.288 1.00 95.56 98 PRO A C 1
ATOM 755 O O . PRO A 1 98 ? 4.712 -11.009 4.446 1.00 95.56 98 PRO A O 1
ATOM 758 N N . PRO A 1 99 ? 3.792 -11.420 2.428 1.00 96.38 99 PRO A N 1
ATOM 759 C CA . PRO A 1 99 ? 2.422 -11.274 2.909 1.00 96.38 99 PRO A CA 1
ATOM 760 C C . PRO A 1 99 ? 2.032 -12.475 3.789 1.00 96.38 99 PRO A C 1
ATOM 762 O O . PRO A 1 99 ? 2.478 -13.598 3.558 1.00 96.38 99 PRO A O 1
ATOM 765 N N . THR A 1 100 ? 1.231 -12.225 4.825 1.00 97.62 100 THR A N 1
ATOM 766 C CA . THR A 1 100 ? 0.886 -13.205 5.873 1.00 97.62 100 THR A CA 1
ATOM 767 C C . THR A 1 100 ? -0.620 -13.281 6.094 1.00 97.62 100 THR A C 1
ATOM 769 O O . THR A 1 100 ? -1.342 -12.400 5.627 1.00 97.62 100 THR A O 1
ATOM 772 N N . HIS A 1 101 ? -1.096 -14.277 6.849 1.00 97.69 101 HIS A N 1
ATOM 773 C CA . HIS A 1 101 ? -2.518 -14.368 7.202 1.00 97.69 101 HIS A CA 1
ATOM 774 C C . HIS A 1 101 ? -3.057 -13.102 7.882 1.00 97.69 101 HIS A C 1
ATOM 776 O O . HIS A 1 101 ? -4.173 -12.704 7.585 1.00 97.69 101 HIS A O 1
ATOM 782 N N . VAL A 1 102 ? -2.255 -12.407 8.701 1.00 96.88 102 VAL A N 1
ATOM 783 C CA . VAL A 1 102 ? -2.671 -11.133 9.327 1.00 96.88 102 VAL A CA 1
ATOM 784 C C . VAL A 1 102 ? -3.017 -10.063 8.308 1.00 96.88 102 VAL A C 1
ATOM 786 O O . VAL A 1 102 ? -3.953 -9.308 8.531 1.00 96.88 102 VAL A O 1
ATOM 789 N N . ASN A 1 103 ? -2.265 -9.975 7.210 1.00 97.00 103 ASN A N 1
ATOM 790 C CA . ASN A 1 103 ? -2.541 -8.983 6.174 1.00 97.00 103 ASN A CA 1
ATOM 791 C C . ASN A 1 103 ? -3.877 -9.278 5.491 1.00 97.00 103 ASN A C 1
ATOM 793 O O . ASN A 1 103 ? -4.704 -8.397 5.316 1.00 97.00 103 ASN A O 1
ATOM 797 N N . PHE A 1 104 ? -4.121 -10.540 5.143 1.00 97.56 104 PHE A N 1
ATOM 798 C CA . PHE A 1 104 ? -5.372 -10.909 4.486 1.00 97.56 104 PHE A CA 1
ATOM 799 C C . PHE A 1 104 ? -6.571 -10.805 5.423 1.00 97.56 104 PHE A C 1
ATOM 801 O O . PHE A 1 104 ? -7.578 -10.235 5.026 1.00 97.56 104 PHE A O 1
ATOM 808 N N . ASP A 1 105 ? -6.440 -11.238 6.676 1.00 98.38 105 ASP A N 1
ATOM 809 C CA . ASP A 1 105 ? -7.504 -11.105 7.675 1.00 98.38 105 ASP A CA 1
ATOM 810 C C . ASP A 1 105 ? -7.855 -9.637 7.934 1.00 98.38 105 ASP A C 1
ATOM 812 O O . ASP A 1 105 ? -9.026 -9.263 7.956 1.00 98.38 105 ASP A O 1
ATOM 816 N N . MET A 1 106 ? -6.841 -8.773 8.031 1.00 98.31 106 MET A N 1
ATOM 817 C CA . MET A 1 106 ? -7.023 -7.335 8.177 1.00 98.31 106 MET A CA 1
ATOM 818 C C . MET A 1 106 ? -7.806 -6.736 6.996 1.00 98.31 106 MET A C 1
ATOM 820 O O . MET A 1 106 ? -8.794 -6.023 7.218 1.00 98.31 106 MET A O 1
ATOM 824 N N . LEU A 1 107 ? -7.413 -7.039 5.756 1.00 98.50 107 LEU A N 1
ATOM 825 C CA . LEU A 1 107 ? -8.111 -6.560 4.564 1.00 98.50 107 LEU A CA 1
ATOM 826 C C . LEU A 1 107 ? -9.529 -7.134 4.447 1.00 98.50 107 LEU A C 1
ATOM 828 O O . LEU A 1 107 ? -10.450 -6.391 4.109 1.00 98.50 107 LEU A O 1
ATOM 832 N N . GLU A 1 108 ? -9.723 -8.423 4.723 1.00 98.44 108 GLU A N 1
ATOM 833 C CA . GLU A 1 108 ? -11.017 -9.113 4.649 1.00 98.44 108 GLU A CA 1
ATOM 834 C C . GLU A 1 108 ? -12.008 -8.558 5.674 1.00 98.44 108 GLU A C 1
ATOM 836 O O . GLU A 1 108 ? -13.128 -8.179 5.311 1.00 98.44 108 GLU A O 1
ATOM 841 N N . CYS A 1 109 ? -11.569 -8.400 6.924 1.00 98.69 109 CYS A N 1
ATOM 842 C CA . CYS A 1 109 ? -12.366 -7.795 7.987 1.00 98.69 109 CYS A CA 1
ATOM 843 C C . CYS A 1 109 ? -12.795 -6.374 7.626 1.00 98.69 109 CYS A C 1
ATOM 845 O O . CYS A 1 109 ? -13.960 -5.992 7.795 1.00 98.69 109 CYS A O 1
ATOM 847 N N . ALA A 1 110 ? -11.853 -5.584 7.102 1.00 98.75 110 ALA A N 1
ATOM 848 C CA . ALA A 1 110 ? -12.127 -4.234 6.642 1.00 98.75 110 ALA A CA 1
ATOM 849 C C . ALA A 1 110 ? -13.076 -4.220 5.447 1.00 98.75 110 ALA A C 1
ATOM 851 O O . ALA A 1 110 ? -13.970 -3.380 5.405 1.00 98.75 110 ALA A O 1
ATOM 852 N N . LEU A 1 111 ? -12.928 -5.148 4.503 1.00 98.62 111 LEU A N 1
ATOM 853 C CA . LEU A 1 111 ? -13.767 -5.239 3.314 1.00 98.62 111 LEU A CA 1
ATOM 854 C C . LEU A 1 111 ? -15.221 -5.551 3.669 1.00 98.62 111 LEU A C 1
ATOM 856 O O . LEU A 1 111 ? -16.123 -4.949 3.083 1.00 98.62 111 LEU A O 1
ATOM 860 N N . GLU A 1 112 ? -15.451 -6.445 4.631 1.00 98.38 112 GLU A N 1
ATOM 861 C CA . GLU A 1 112 ? -16.787 -6.745 5.150 1.00 98.38 112 GLU A CA 1
ATOM 862 C C . GLU A 1 112 ? -17.452 -5.479 5.710 1.00 98.38 112 GLU A C 1
ATOM 864 O O . GLU A 1 112 ? -18.534 -5.085 5.263 1.00 98.38 112 GLU A O 1
ATOM 869 N N . LYS A 1 113 ? -16.770 -4.775 6.623 1.00 98.44 113 LYS A N 1
ATOM 870 C CA . LYS A 1 113 ? -17.296 -3.545 7.234 1.00 98.44 113 LYS A CA 1
ATOM 871 C C . LYS A 1 113 ? -17.424 -2.389 6.242 1.00 98.44 113 LYS A C 1
ATOM 873 O O . LYS A 1 113 ? -18.377 -1.617 6.325 1.00 98.44 113 LYS A O 1
ATOM 878 N N . PHE A 1 114 ? -16.498 -2.274 5.293 1.00 98.44 114 PHE A N 1
ATOM 879 C CA . PHE A 1 114 ? -16.510 -1.244 4.255 1.00 98.44 114 PHE A CA 1
ATOM 880 C C . PHE A 1 114 ? -17.710 -1.416 3.325 1.00 98.44 114 PHE A C 1
ATOM 882 O O . PHE A 1 114 ? -18.415 -0.447 3.061 1.00 98.44 114 PHE A O 1
ATOM 889 N N . LYS A 1 115 ? -18.008 -2.650 2.895 1.00 98.06 115 LYS A N 1
ATOM 890 C CA . LYS A 1 115 ? -19.194 -2.965 2.079 1.00 98.06 115 LYS A CA 1
ATOM 891 C C . LYS A 1 115 ? -20.512 -2.757 2.825 1.00 98.06 115 LYS A C 1
ATOM 893 O O . LYS A 1 115 ? -21.534 -2.505 2.190 1.00 98.06 115 LYS A O 1
ATOM 898 N N . ALA A 1 116 ? -20.501 -2.866 4.153 1.00 96.69 116 ALA A N 1
ATOM 899 C CA . ALA A 1 116 ? -21.670 -2.593 4.980 1.00 96.69 116 ALA A CA 1
ATOM 900 C C . ALA A 1 116 ? -21.978 -1.088 5.119 1.00 96.69 116 ALA A C 1
ATOM 902 O O . ALA A 1 116 ? -23.103 -0.743 5.487 1.00 96.69 116 ALA A O 1
ATOM 903 N N . ASP A 1 117 ? -21.029 -0.190 4.814 1.00 95.38 117 ASP A N 1
ATOM 904 C CA . ASP A 1 117 ? -21.272 1.256 4.827 1.00 95.38 117 ASP A CA 1
ATOM 905 C C . ASP A 1 117 ? -22.335 1.619 3.769 1.00 95.38 117 ASP A C 1
ATOM 907 O O . ASP A 1 117 ? -22.149 1.316 2.587 1.00 95.38 117 ASP A O 1
ATOM 911 N N . PRO A 1 118 ? -23.440 2.298 4.140 1.00 95.00 118 PRO A N 1
ATOM 912 C CA . PRO A 1 118 ? -24.489 2.684 3.195 1.00 95.00 118 PRO A CA 1
ATOM 913 C C . PRO A 1 118 ? -23.993 3.497 1.995 1.00 95.00 118 PRO A C 1
ATOM 915 O O . PRO A 1 118 ? -24.623 3.475 0.945 1.00 95.00 118 PRO A O 1
ATOM 918 N N . ALA A 1 119 ? -22.874 4.215 2.133 1.00 93.62 119 ALA A N 1
ATOM 919 C CA . ALA A 1 119 ? -22.273 4.980 1.043 1.00 93.62 119 ALA A CA 1
ATOM 920 C C . ALA A 1 119 ? -21.397 4.139 0.094 1.00 93.62 119 ALA A C 1
ATOM 922 O O . ALA A 1 119 ? -20.848 4.694 -0.851 1.00 93.62 119 ALA A O 1
ATOM 923 N N . VAL A 1 120 ? -21.211 2.848 0.376 1.00 97.19 120 VAL A N 1
ATOM 924 C CA . VAL A 1 120 ? -20.494 1.871 -0.467 1.00 97.19 120 VAL A CA 1
ATOM 925 C C . VAL A 1 120 ? -21.465 0.847 -1.065 1.00 97.19 120 VAL A C 1
ATOM 927 O O . VAL A 1 120 ? -21.143 0.179 -2.045 1.00 97.19 120 VAL A O 1
ATOM 930 N N . GLN A 1 121 ? -22.664 0.702 -0.496 1.00 93.69 121 GLN A N 1
ATOM 931 C CA . GLN A 1 121 ? -23.658 -0.251 -0.980 1.00 93.69 121 GLN A CA 1
ATOM 932 C C . GLN A 1 121 ? -24.015 0.001 -2.450 1.00 93.69 121 GLN A C 1
ATOM 934 O O . GLN A 1 121 ? -24.499 1.067 -2.811 1.00 93.69 121 GLN A O 1
ATOM 939 N N . GLY A 1 122 ? -23.819 -1.023 -3.283 1.00 91.50 122 GLY A N 1
ATOM 940 C CA . GLY A 1 122 ? -24.080 -0.961 -4.724 1.00 91.50 122 GLY A CA 1
ATOM 941 C C . GLY A 1 122 ? -22.910 -0.444 -5.564 1.00 91.50 122 GLY A C 1
ATOM 942 O O . GLY A 1 122 ? -22.971 -0.569 -6.785 1.00 91.50 122 GLY A O 1
ATOM 943 N N . GLU A 1 123 ? -21.842 0.054 -4.937 1.00 96.38 123 GLU A N 1
ATOM 944 C CA . GLU A 1 123 ? -20.637 0.504 -5.631 1.00 96.38 123 GLU A CA 1
ATOM 945 C C . GLU A 1 123 ? -19.662 -0.650 -5.893 1.00 96.38 123 GLU A C 1
ATOM 947 O O . GLU A 1 123 ? -19.580 -1.630 -5.143 1.00 96.38 123 GLU A O 1
ATOM 952 N N . GLU A 1 124 ? -18.874 -0.523 -6.961 1.00 97.75 124 GLU A N 1
ATOM 953 C CA . GLU A 1 124 ? -17.771 -1.444 -7.217 1.00 97.75 124 GLU A CA 1
ATOM 954 C C . GLU A 1 124 ? -16.629 -1.152 -6.235 1.00 97.75 124 GLU A C 1
ATOM 956 O O . GLU A 1 124 ? -16.061 -0.058 -6.221 1.00 97.75 124 GLU A O 1
ATOM 961 N N . VAL A 1 125 ? -16.275 -2.140 -5.410 1.00 98.38 125 VAL A N 1
ATOM 962 C CA . VAL A 1 125 ? -15.182 -2.011 -4.441 1.00 98.38 125 VAL A CA 1
ATOM 963 C C . VAL A 1 125 ? -13.881 -2.539 -5.032 1.00 98.38 125 VAL A C 1
ATOM 965 O O . VAL A 1 125 ? -13.820 -3.685 -5.474 1.00 98.38 125 VAL A O 1
ATOM 968 N N . LEU A 1 126 ? -12.825 -1.729 -4.965 1.00 98.38 126 LEU A N 1
ATOM 969 C CA . LEU A 1 126 ? -11.458 -2.113 -5.296 1.00 98.38 126 LEU A CA 1
ATOM 970 C C . LEU A 1 126 ? -10.617 -2.247 -4.015 1.00 98.38 126 LEU A C 1
ATOM 972 O O . LEU A 1 126 ? -10.119 -1.234 -3.510 1.00 98.38 126 LEU A O 1
ATOM 976 N N . PRO A 1 127 ? -10.440 -3.471 -3.486 1.00 98.25 127 PRO A N 1
ATOM 977 C CA . PRO A 1 127 ? -9.429 -3.741 -2.478 1.00 98.25 127 PRO A CA 1
ATOM 978 C C . PRO A 1 127 ? -8.043 -3.796 -3.131 1.00 98.25 127 PRO A C 1
ATOM 980 O O . PRO A 1 127 ? -7.861 -4.423 -4.178 1.00 98.25 127 PRO A O 1
ATOM 983 N N . LEU A 1 128 ? -7.056 -3.147 -2.522 1.00 98.12 128 LEU A N 1
ATOM 984 C CA . LEU A 1 128 ? -5.679 -3.157 -3.010 1.00 98.12 128 LEU A CA 1
ATOM 985 C C . LEU A 1 128 ? -4.668 -3.100 -1.864 1.00 98.12 128 LEU A C 1
ATOM 987 O O . LEU A 1 128 ? -4.956 -2.592 -0.780 1.00 98.12 128 LEU A O 1
ATOM 991 N N . PHE A 1 129 ? -3.461 -3.581 -2.141 1.00 98.31 129 PHE A N 1
ATOM 992 C CA . PHE A 1 129 ? -2.325 -3.491 -1.231 1.00 98.31 129 PHE A CA 1
ATOM 993 C C . PHE A 1 129 ? -1.351 -2.402 -1.683 1.00 98.31 129 PHE A C 1
ATOM 995 O O . PHE A 1 129 ? -1.024 -2.310 -2.864 1.00 98.31 129 PHE A O 1
ATOM 1002 N N . GLU A 1 130 ? -0.859 -1.588 -0.751 1.00 98.25 130 GLU A N 1
ATOM 1003 C CA . GLU A 1 130 ? 0.123 -0.535 -1.010 1.00 98.25 130 GLU A CA 1
ATOM 1004 C C . GLU A 1 130 ? 1.509 -0.897 -0.456 1.00 98.25 130 GLU A C 1
ATOM 1006 O O . GLU A 1 130 ? 1.700 -1.037 0.755 1.00 98.25 130 GLU A O 1
ATOM 1011 N N . LEU A 1 131 ? 2.498 -0.944 -1.350 1.00 96.44 131 LEU A N 1
ATOM 1012 C CA . LEU A 1 131 ? 3.925 -0.972 -1.038 1.00 96.44 131 LEU A CA 1
ATOM 1013 C C . LEU A 1 131 ? 4.503 0.443 -1.154 1.00 96.44 131 LEU A C 1
ATOM 1015 O O . LEU A 1 131 ? 4.629 0.986 -2.250 1.00 96.44 131 LEU A O 1
ATOM 1019 N N . THR A 1 132 ? 4.919 1.049 -0.043 1.00 95.31 132 THR A N 1
ATOM 1020 C CA . THR A 1 132 ? 5.578 2.364 -0.126 1.00 95.31 132 THR A CA 1
ATOM 1021 C C . THR A 1 132 ? 7.045 2.228 -0.531 1.00 95.31 132 THR A C 1
ATOM 1023 O O . THR A 1 132 ? 7.719 1.260 -0.161 1.00 95.31 132 THR A O 1
ATOM 1026 N N . MET A 1 133 ? 7.599 3.253 -1.184 1.00 93.81 133 MET A N 1
ATOM 1027 C CA . MET A 1 133 ? 9.039 3.341 -1.463 1.00 93.81 133 MET A CA 1
ATOM 1028 C C . MET A 1 133 ? 9.889 3.183 -0.196 1.00 93.81 133 MET A C 1
ATOM 1030 O O . MET A 1 133 ? 10.939 2.544 -0.220 1.00 93.81 133 MET A O 1
ATOM 1034 N N . ARG A 1 134 ? 9.397 3.675 0.948 1.00 89.81 134 ARG A N 1
ATOM 1035 C CA . ARG A 1 134 ? 10.050 3.493 2.249 1.00 89.81 134 ARG A CA 1
ATOM 1036 C C . ARG A 1 134 ? 10.085 2.024 2.683 1.00 89.81 134 ARG A C 1
ATOM 1038 O O . ARG A 1 134 ? 11.094 1.585 3.226 1.00 89.81 134 ARG A O 1
ATOM 1045 N N . ASN A 1 135 ? 9.028 1.246 2.434 1.00 88.69 135 ASN A N 1
ATOM 1046 C CA . ASN A 1 135 ? 9.025 -0.194 2.726 1.00 88.69 135 ASN A CA 1
ATOM 1047 C C . ASN A 1 135 ? 9.982 -0.983 1.821 1.00 88.69 135 ASN A C 1
ATOM 1049 O O . ASN A 1 135 ? 10.489 -2.029 2.239 1.00 88.69 135 ASN A O 1
ATOM 1053 N N . LEU A 1 136 ? 10.216 -0.500 0.599 1.00 88.88 136 LEU A N 1
ATOM 1054 C CA . LEU A 1 136 ? 11.158 -1.098 -0.349 1.00 88.88 136 LEU A CA 1
ATOM 1055 C C . LEU A 1 136 ? 12.620 -0.750 -0.016 1.00 88.88 136 LEU A C 1
ATOM 1057 O O . LEU A 1 136 ? 13.503 -1.562 -0.265 1.00 88.88 136 LEU A O 1
ATOM 1061 N N . LEU A 1 137 ? 12.863 0.405 0.613 1.00 86.56 137 LEU A N 1
ATOM 1062 C CA . LEU A 1 137 ? 14.184 0.858 1.078 1.00 86.56 137 LEU A CA 1
ATOM 1063 C C . LEU A 1 137 ? 14.539 0.405 2.507 1.00 86.56 137 LEU A C 1
ATOM 1065 O O . LEU A 1 137 ? 15.640 0.645 2.987 1.00 86.56 137 LEU A O 1
ATOM 1069 N N . ALA A 1 138 ? 13.643 -0.276 3.225 1.00 75.88 138 ALA A N 1
ATOM 1070 C CA . ALA A 1 138 ? 13.876 -0.638 4.630 1.00 75.88 138 ALA A CA 1
ATOM 1071 C C . ALA A 1 138 ? 15.089 -1.576 4.867 1.00 75.88 138 ALA A C 1
ATOM 1073 O O . ALA A 1 138 ? 15.503 -1.752 6.010 1.00 75.88 138 ALA A O 1
ATOM 1074 N N . GLY A 1 139 ? 15.643 -2.187 3.811 1.00 64.69 139 GLY A N 1
ATOM 1075 C CA . GLY A 1 139 ? 16.824 -3.059 3.859 1.00 64.69 139 GLY A CA 1
ATOM 1076 C C . GLY A 1 139 ? 18.149 -2.404 3.439 1.00 64.69 139 GLY A C 1
ATOM 1077 O O . GLY A 1 139 ? 19.165 -3.096 3.451 1.00 64.69 139 GLY A O 1
ATOM 1078 N N . GLY A 1 140 ? 18.157 -1.118 3.059 1.00 70.69 140 GLY A N 1
ATOM 1079 C CA . GLY A 1 140 ? 19.356 -0.392 2.623 1.00 70.69 140 GLY A CA 1
ATOM 1080 C C . GLY A 1 140 ? 19.054 0.813 1.722 1.00 70.69 140 GLY A C 1
ATOM 1081 O O . GLY A 1 140 ? 17.906 1.097 1.398 1.00 70.69 140 GLY A O 1
ATOM 1082 N N . ASP A 1 141 ? 20.101 1.503 1.267 1.00 71.44 141 ASP A N 1
ATOM 1083 C CA . ASP A 1 141 ? 19.969 2.746 0.482 1.00 71.44 141 ASP A CA 1
ATOM 1084 C C . ASP A 1 141 ? 19.483 2.528 -0.963 1.00 71.44 141 ASP A C 1
ATOM 1086 O O . ASP A 1 141 ? 19.212 3.485 -1.689 1.00 71.44 141 ASP A O 1
ATOM 1090 N N . GLN A 1 142 ? 19.384 1.271 -1.406 1.00 82.00 142 GLN A N 1
ATOM 1091 C CA . GLN A 1 142 ? 18.929 0.902 -2.742 1.00 82.00 142 GLN A CA 1
ATOM 1092 C C . GLN A 1 142 ? 17.802 -0.118 -2.673 1.00 82.00 142 GLN A C 1
ATOM 1094 O O . GLN A 1 142 ? 17.774 -0.992 -1.808 1.00 82.00 142 GLN A O 1
ATOM 1099 N N . ILE A 1 143 ? 16.885 -0.022 -3.634 1.00 85.31 143 ILE A N 1
ATOM 1100 C CA . ILE A 1 143 ? 15.793 -0.980 -3.757 1.00 85.31 143 ILE A CA 1
ATOM 1101 C C . ILE A 1 143 ? 16.324 -2.277 -4.355 1.00 85.31 143 ILE A C 1
ATOM 1103 O O . ILE A 1 143 ? 16.814 -2.306 -5.486 1.00 85.31 143 ILE A O 1
ATOM 1107 N N . ASP A 1 144 ? 16.159 -3.363 -3.606 1.00 91.31 144 ASP A N 1
ATOM 1108 C CA . ASP A 1 144 ? 16.373 -4.711 -4.109 1.00 91.31 144 ASP A CA 1
ATOM 1109 C C . ASP A 1 144 ? 15.234 -5.074 -5.077 1.00 91.31 144 ASP A C 1
ATOM 1111 O O . ASP A 1 144 ? 14.092 -5.320 -4.681 1.00 91.31 144 ASP A O 1
ATOM 1115 N N . ARG A 1 145 ? 15.559 -5.097 -6.375 1.00 92.00 145 ARG A N 1
ATOM 1116 C CA . ARG A 1 145 ? 14.616 -5.422 -7.456 1.00 92.00 145 ARG A CA 1
ATOM 1117 C C . ARG A 1 145 ? 14.019 -6.818 -7.304 1.00 92.00 145 ARG A C 1
ATOM 1119 O O . ARG A 1 145 ? 12.845 -7.004 -7.609 1.00 92.00 145 ARG A O 1
ATOM 1126 N N . ARG A 1 146 ? 14.809 -7.794 -6.844 1.00 92.69 146 ARG A N 1
ATOM 1127 C CA . ARG A 1 146 ? 14.347 -9.176 -6.671 1.00 92.69 146 ARG A CA 1
ATOM 1128 C C . ARG A 1 146 ? 13.392 -9.265 -5.492 1.00 92.69 146 ARG A C 1
ATOM 1130 O O . ARG A 1 146 ? 12.379 -9.948 -5.589 1.00 92.69 146 ARG A O 1
ATOM 1137 N N . ASP A 1 147 ? 13.705 -8.571 -4.404 1.00 93.50 147 ASP A N 1
ATOM 1138 C CA . ASP A 1 147 ? 12.834 -8.503 -3.235 1.00 93.50 147 ASP A CA 1
ATOM 1139 C C . ASP A 1 147 ? 11.512 -7.801 -3.562 1.00 93.50 147 ASP A C 1
ATOM 1141 O O . ASP A 1 147 ? 10.452 -8.312 -3.215 1.00 93.50 147 ASP A O 1
ATOM 1145 N N . PHE A 1 148 ? 11.553 -6.689 -4.301 1.00 94.75 148 PHE A N 1
ATOM 1146 C CA . PHE A 1 148 ? 10.350 -6.028 -4.803 1.00 94.75 148 PHE A CA 1
ATOM 1147 C C . PHE A 1 148 ? 9.482 -6.976 -5.648 1.00 94.75 148 PHE A C 1
ATOM 1149 O O . PHE A 1 148 ? 8.298 -7.144 -5.345 1.00 94.75 148 PHE A O 1
ATOM 1156 N N . LEU A 1 149 ? 10.068 -7.618 -6.667 1.00 94.75 149 LEU A N 1
ATOM 1157 C CA . LEU A 1 149 ? 9.337 -8.546 -7.531 1.00 94.75 149 LEU A CA 1
ATOM 1158 C C . LEU A 1 149 ? 8.759 -9.719 -6.738 1.00 94.75 149 LEU A C 1
ATOM 1160 O O . LEU A 1 149 ? 7.616 -10.078 -6.974 1.00 94.75 149 LEU A O 1
ATOM 1164 N N . ALA A 1 150 ? 9.483 -10.249 -5.748 1.00 95.44 150 ALA A N 1
ATOM 1165 C CA . ALA A 1 150 ? 8.973 -11.309 -4.882 1.00 95.44 150 ALA A CA 1
ATOM 1166 C C . ALA A 1 150 ? 7.702 -10.883 -4.133 1.00 95.44 150 ALA A C 1
ATOM 1168 O O . ALA A 1 150 ? 6.721 -11.620 -4.110 1.00 95.44 150 ALA A O 1
ATOM 1169 N N . ARG A 1 151 ? 7.689 -9.680 -3.545 1.00 95.75 151 ARG A N 1
ATOM 1170 C CA . ARG A 1 151 ? 6.504 -9.158 -2.841 1.00 95.75 151 ARG A CA 1
ATOM 1171 C C . ARG A 1 151 ? 5.333 -8.949 -3.804 1.00 95.75 151 ARG A C 1
ATOM 1173 O O . ARG A 1 151 ? 4.215 -9.345 -3.489 1.00 95.75 151 ARG A O 1
ATOM 1180 N N . ALA A 1 152 ? 5.593 -8.358 -4.972 1.00 94.62 152 ALA A N 1
ATOM 1181 C CA . ALA A 1 152 ? 4.573 -8.125 -5.992 1.00 94.62 152 ALA A CA 1
ATOM 1182 C C . ALA A 1 152 ? 4.001 -9.442 -6.547 1.00 94.62 152 ALA A C 1
ATOM 1184 O O . ALA A 1 152 ? 2.786 -9.573 -6.643 1.00 94.62 152 ALA A O 1
ATOM 1185 N N . ASP A 1 153 ? 4.855 -10.427 -6.844 1.00 95.19 153 ASP A N 1
ATOM 1186 C CA . ASP A 1 153 ? 4.463 -11.754 -7.333 1.00 95.19 153 ASP A CA 1
ATOM 1187 C C . ASP A 1 153 ? 3.599 -12.500 -6.311 1.00 95.19 153 ASP A C 1
ATOM 1189 O O . ASP A 1 153 ? 2.613 -13.126 -6.687 1.00 95.19 153 ASP A O 1
ATOM 1193 N N . LEU A 1 154 ? 3.931 -12.420 -5.018 1.00 96.69 154 LEU A N 1
ATOM 1194 C CA . LEU A 1 154 ? 3.160 -13.093 -3.968 1.00 96.69 154 LEU A CA 1
ATOM 1195 C C . LEU A 1 154 ? 1.778 -12.468 -3.776 1.00 96.69 154 LEU A C 1
ATOM 1197 O O . LEU A 1 154 ? 0.796 -13.194 -3.653 1.00 96.69 154 LEU A O 1
ATOM 1201 N N . LEU A 1 155 ? 1.682 -11.137 -3.794 1.00 96.62 155 LEU A N 1
ATOM 1202 C CA . LEU A 1 155 ? 0.391 -10.445 -3.745 1.00 96.62 155 LEU A CA 1
ATOM 1203 C C . LEU A 1 155 ? -0.449 -10.741 -4.998 1.00 96.62 155 LEU A C 1
ATOM 1205 O O . LEU A 1 155 ? -1.639 -11.029 -4.886 1.00 96.62 155 LEU A O 1
ATOM 1209 N N . ALA A 1 156 ? 0.176 -10.737 -6.177 1.00 93.94 156 ALA A N 1
ATOM 1210 C CA . ALA A 1 156 ? -0.475 -11.075 -7.439 1.00 93.94 156 ALA A CA 1
ATOM 1211 C C . ALA A 1 156 ? -0.996 -12.524 -7.446 1.00 93.94 156 ALA A C 1
ATOM 1213 O O . ALA A 1 156 ? -2.141 -12.765 -7.825 1.00 93.94 156 ALA A O 1
ATOM 1214 N N . ALA A 1 157 ? -0.209 -13.478 -6.933 1.00 93.81 157 ALA A N 1
ATOM 1215 C CA . ALA A 1 157 ? -0.618 -14.876 -6.774 1.00 93.81 157 ALA A CA 1
ATOM 1216 C C . ALA A 1 157 ? -1.825 -15.046 -5.837 1.00 93.81 157 ALA A C 1
ATOM 1218 O O . ALA A 1 157 ? -2.612 -15.971 -6.017 1.00 93.81 157 ALA A O 1
ATOM 1219 N N . CYS A 1 158 ? -2.010 -14.123 -4.889 1.00 95.00 158 CYS A N 1
ATOM 1220 C CA . CYS A 1 158 ? -3.195 -14.058 -4.034 1.00 95.00 158 CYS A CA 1
ATOM 1221 C C . CYS A 1 158 ? -4.385 -13.326 -4.685 1.00 95.00 158 CYS A C 1
ATOM 1223 O O . CYS A 1 158 ? -5.375 -13.050 -4.014 1.00 95.00 158 CYS A O 1
ATOM 1225 N N . GLY A 1 159 ? -4.304 -12.965 -5.969 1.00 95.00 159 GLY A N 1
ATOM 1226 C CA . GLY A 1 159 ? -5.383 -12.279 -6.682 1.00 95.00 159 GLY A CA 1
ATOM 1227 C C . GLY A 1 159 ? -5.432 -10.765 -6.460 1.00 95.00 159 GLY A C 1
ATOM 1228 O O . GLY A 1 159 ? -6.441 -10.138 -6.784 1.00 95.00 159 GLY A O 1
ATOM 1229 N N . MET A 1 160 ? -4.376 -10.158 -5.912 1.00 96.25 160 MET A N 1
ATOM 1230 C CA . MET A 1 160 ? -4.441 -8.782 -5.418 1.00 96.25 160 MET A CA 1
ATOM 1231 C C . MET A 1 160 ? -3.909 -7.751 -6.406 1.00 96.25 160 MET A C 1
ATOM 1233 O O . MET A 1 160 ? -2.882 -7.945 -7.054 1.00 96.25 160 MET A O 1
ATOM 1237 N N . THR A 1 161 ? -4.584 -6.600 -6.449 1.00 97.31 161 THR A N 1
ATOM 1238 C CA . THR A 1 161 ? -4.047 -5.389 -7.081 1.00 97.31 161 THR A CA 1
ATOM 1239 C C . THR A 1 161 ? -3.022 -4.748 -6.150 1.00 97.31 161 THR A C 1
ATOM 1241 O O . THR A 1 161 ? -3.276 -4.586 -4.953 1.00 97.31 161 THR A O 1
ATOM 1244 N N . VAL A 1 162 ? -1.875 -4.355 -6.700 1.00 97.44 162 VAL A N 1
ATOM 1245 C CA . VAL A 1 162 ? -0.768 -3.754 -5.947 1.00 97.44 162 VAL A CA 1
ATOM 1246 C C . VAL A 1 162 ? -0.557 -2.315 -6.397 1.00 97.44 162 VAL A C 1
ATOM 1248 O O . VAL A 1 162 ? -0.414 -2.050 -7.587 1.00 97.44 162 VAL A O 1
ATOM 1251 N N . LEU A 1 163 ? -0.497 -1.390 -5.445 1.00 97.88 163 LEU A N 1
ATOM 1252 C CA . LEU A 1 163 ? -0.086 -0.000 -5.622 1.00 97.88 163 LEU A CA 1
ATOM 1253 C C . LEU A 1 163 ? 1.326 0.172 -5.053 1.00 97.88 163 LEU A C 1
ATOM 1255 O O . LEU A 1 163 ? 1.587 -0.192 -3.911 1.00 97.88 163 LEU A O 1
ATOM 1259 N N . ILE A 1 164 ? 2.235 0.766 -5.815 1.00 96.75 164 ILE A N 1
ATOM 1260 C CA . ILE A 1 164 ? 3.503 1.288 -5.299 1.00 96.75 164 ILE A CA 1
ATOM 1261 C C . ILE A 1 164 ? 3.392 2.794 -5.230 1.00 96.75 164 ILE A C 1
ATOM 1263 O O . ILE A 1 164 ? 2.976 3.399 -6.213 1.00 96.75 164 ILE A O 1
ATOM 1267 N N . SER A 1 165 ? 3.793 3.408 -4.121 1.00 96.69 165 SER A N 1
ATOM 1268 C CA . SER A 1 165 ? 3.700 4.862 -3.967 1.00 96.69 165 SER A CA 1
ATOM 1269 C C . SER A 1 165 ? 4.920 5.478 -3.280 1.00 96.69 165 SER A C 1
ATOM 1271 O O . SER A 1 165 ? 5.575 4.843 -2.445 1.00 96.69 165 SER A O 1
ATOM 1273 N N . ASP A 1 166 ? 5.188 6.752 -3.580 1.00 94.56 166 ASP A N 1
ATOM 1274 C CA . ASP A 1 166 ? 6.131 7.586 -2.814 1.00 94.56 166 ASP A CA 1
ATOM 1275 C C . ASP A 1 166 ? 5.497 8.248 -1.574 1.00 94.56 166 ASP A C 1
ATOM 1277 O O . ASP A 1 166 ? 6.162 8.967 -0.821 1.00 94.56 166 ASP A O 1
ATOM 1281 N N . TYR A 1 167 ? 4.206 7.994 -1.339 1.00 95.38 167 TYR A N 1
ATOM 1282 C CA . TYR A 1 167 ? 3.404 8.698 -0.348 1.00 95.38 167 TYR A CA 1
ATOM 1283 C C . TYR A 1 167 ? 3.634 8.146 1.053 1.00 95.38 167 TYR A C 1
ATOM 1285 O O . TYR A 1 167 ? 2.861 7.335 1.563 1.00 95.38 167 TYR A O 1
ATOM 1293 N N . PHE A 1 168 ? 4.686 8.623 1.715 1.00 91.00 168 PHE A N 1
ATOM 1294 C CA . PHE A 1 168 ? 4.951 8.240 3.097 1.00 91.00 168 PHE A CA 1
ATOM 1295 C C . PHE A 1 168 ? 3.788 8.618 4.027 1.00 91.00 168 PHE A C 1
ATOM 1297 O O . PHE A 1 168 ? 3.331 7.788 4.809 1.00 91.00 168 PHE A O 1
ATOM 1304 N N . GLU A 1 169 ? 3.246 9.826 3.923 1.00 94.31 169 GLU A N 1
ATOM 1305 C CA . GLU A 1 169 ? 2.148 10.270 4.775 1.00 94.31 169 GLU A CA 1
ATOM 1306 C C . GLU A 1 169 ? 0.783 9.856 4.210 1.00 94.31 169 GLU A C 1
ATOM 1308 O O . GLU A 1 169 ? 0.467 10.104 3.044 1.00 94.31 169 GLU A O 1
ATOM 1313 N N . TYR A 1 170 ? -0.081 9.292 5.059 1.00 96.25 170 TYR A N 1
ATOM 1314 C CA . TYR A 1 170 ? -1.410 8.824 4.644 1.00 96.25 170 TYR A CA 1
ATOM 1315 C C . TYR A 1 170 ? -2.286 9.928 4.039 1.00 96.25 170 TYR A C 1
ATOM 1317 O O . TYR A 1 170 ? -3.070 9.651 3.134 1.00 96.25 170 TYR A O 1
ATOM 1325 N N . TYR A 1 171 ? -2.143 11.192 4.463 1.00 96.50 171 TYR A N 1
ATOM 1326 C CA . TYR A 1 171 ? -2.904 12.293 3.860 1.00 96.50 171 TYR A CA 1
ATOM 1327 C C . TYR A 1 171 ? -2.525 12.535 2.387 1.00 96.50 171 TYR A C 1
ATOM 1329 O O . TYR A 1 171 ? -3.361 13.010 1.616 1.00 96.50 171 TYR A O 1
ATOM 1337 N N . ARG A 1 172 ? -1.287 12.212 1.973 1.00 96.12 172 ARG A N 1
ATOM 1338 C CA . ARG A 1 172 ? -0.847 12.315 0.570 1.00 96.12 172 ARG A CA 1
ATOM 1339 C C . ARG A 1 172 ? -1.425 11.179 -0.264 1.00 96.12 172 ARG A C 1
ATOM 1341 O O . ARG A 1 172 ? -1.948 11.450 -1.341 1.00 96.12 172 ARG A O 1
ATOM 1348 N N . LEU A 1 173 ? -1.423 9.953 0.267 1.00 97.25 173 LEU A N 1
ATOM 1349 C CA . LEU A 1 173 ? -2.108 8.819 -0.360 1.00 97.25 173 LEU A CA 1
ATOM 1350 C C . LEU A 1 173 ? -3.607 9.107 -0.526 1.00 97.25 173 LEU A C 1
ATOM 1352 O O . LEU A 1 173 ? -4.157 8.949 -1.612 1.00 97.25 173 LEU A O 1
ATOM 1356 N N . ALA A 1 174 ? -4.260 9.588 0.532 1.00 97.44 174 ALA A N 1
ATOM 1357 C CA . ALA A 1 174 ? -5.672 9.954 0.496 1.00 97.44 174 ALA A CA 1
ATOM 1358 C C . ALA A 1 174 ? -5.961 11.012 -0.580 1.00 97.44 174 ALA A C 1
ATOM 1360 O O . ALA A 1 174 ? -6.922 10.877 -1.337 1.00 97.44 174 ALA A O 1
ATOM 1361 N N . ALA A 1 175 ? -5.112 12.041 -0.690 1.00 96.75 175 ALA A N 1
ATOM 1362 C CA . ALA A 1 175 ? -5.238 13.061 -1.727 1.00 96.75 175 ALA A CA 1
ATOM 1363 C C . ALA A 1 175 ? -5.070 12.477 -3.141 1.00 96.75 175 ALA A C 1
ATOM 1365 O O . ALA A 1 175 ? -5.872 12.790 -4.021 1.00 96.75 175 ALA A O 1
ATOM 1366 N N . TYR A 1 176 ? -4.080 11.601 -3.341 1.00 96.44 176 TYR A N 1
ATOM 1367 C CA . TYR A 1 176 ? -3.847 10.910 -4.611 1.00 96.44 176 TYR A CA 1
ATOM 1368 C C . TYR A 1 176 ? -5.067 10.094 -5.062 1.00 96.44 176 TYR A C 1
ATOM 1370 O O . TYR A 1 176 ? -5.502 10.216 -6.211 1.00 96.44 176 TYR A O 1
ATOM 1378 N N . LEU A 1 177 ? -5.649 9.306 -4.152 1.00 97.50 177 LEU A N 1
ATOM 1379 C CA . LEU A 1 177 ? -6.833 8.489 -4.426 1.00 97.50 177 LEU A CA 1
ATOM 1380 C C . LEU A 1 177 ? -8.070 9.363 -4.689 1.00 97.50 177 LEU A C 1
ATOM 1382 O O . LEU A 1 177 ? -8.780 9.154 -5.672 1.00 97.50 177 LEU A O 1
ATOM 1386 N N . ALA A 1 178 ? -8.295 10.402 -3.879 1.00 96.50 178 ALA A N 1
ATOM 1387 C CA . ALA A 1 178 ? -9.445 11.308 -4.003 1.00 96.50 178 ALA A CA 1
ATOM 1388 C C . ALA A 1 178 ? -9.437 12.177 -5.279 1.00 96.50 178 ALA A C 1
ATOM 1390 O O . ALA A 1 178 ? -10.460 12.771 -5.660 1.00 96.50 178 ALA A O 1
ATOM 1391 N N . TRP A 1 179 ? -8.288 12.295 -5.948 1.00 94.56 179 TRP A N 1
ATOM 1392 C CA . TRP A 1 179 ? -8.214 12.886 -7.283 1.00 94.56 179 TRP A CA 1
ATOM 1393 C C . TRP A 1 179 ? -8.726 11.951 -8.377 1.00 94.56 179 TRP A C 1
ATOM 1395 O O . TRP A 1 179 ? -9.257 12.450 -9.368 1.00 94.56 179 TRP A O 1
ATOM 1405 N N . ARG A 1 180 ? -8.633 10.631 -8.185 1.00 95.75 180 ARG A N 1
ATOM 1406 C CA . ARG A 1 180 ? -8.961 9.617 -9.201 1.00 95.75 180 ARG A CA 1
ATOM 1407 C C . ARG A 1 180 ? -10.339 8.976 -9.005 1.00 95.75 180 ARG A C 1
ATOM 1409 O O . ARG A 1 180 ? -10.968 8.595 -9.986 1.00 95.75 180 ARG A O 1
ATOM 1416 N N . THR A 1 181 ? -10.859 8.950 -7.778 1.00 96.44 181 THR A N 1
ATOM 1417 C CA . THR A 1 181 ? -12.238 8.525 -7.486 1.00 96.44 181 THR A CA 1
ATOM 1418 C C . THR A 1 181 ? -13.013 9.564 -6.678 1.00 96.44 181 THR A C 1
ATOM 1420 O O . THR A 1 181 ? -12.433 10.391 -5.968 1.00 96.44 181 THR A O 1
ATOM 1423 N N . LYS A 1 182 ? -14.343 9.545 -6.815 1.00 95.19 182 LYS A N 1
ATOM 1424 C CA . LYS A 1 182 ? -15.279 10.289 -5.953 1.00 95.19 182 LYS A CA 1
ATOM 1425 C C . LYS A 1 182 ? -16.012 9.389 -4.965 1.00 95.19 182 LYS A C 1
ATOM 1427 O O . LYS A 1 182 ? -16.647 9.922 -4.057 1.00 95.19 182 LYS A O 1
ATOM 1432 N N . GLU A 1 183 ? -15.866 8.077 -5.115 1.00 97.12 183 GLU A N 1
ATOM 1433 C CA . GLU A 1 183 ? -16.447 7.104 -4.204 1.00 97.12 183 GLU A CA 1
ATOM 1434 C C . GLU A 1 183 ? -15.694 7.059 -2.874 1.00 97.12 183 GLU A C 1
ATOM 1436 O O . GLU A 1 183 ? -14.676 7.732 -2.663 1.00 97.12 183 GLU A O 1
ATOM 1441 N N . ARG A 1 184 ? -16.223 6.268 -1.939 1.00 97.50 184 ARG A N 1
ATOM 1442 C CA . ARG A 1 184 ? -15.636 6.102 -0.611 1.00 97.50 184 ARG A CA 1
ATOM 1443 C C . ARG A 1 184 ? -14.214 5.563 -0.693 1.00 97.50 184 ARG A C 1
ATOM 1445 O O . ARG A 1 184 ? -13.905 4.689 -1.494 1.00 97.50 184 ARG A O 1
ATOM 1452 N N . ILE A 1 185 ? -13.368 6.080 0.194 1.00 98.56 185 ILE A N 1
ATOM 1453 C CA . ILE A 1 185 ? -11.998 5.617 0.387 1.00 98.56 185 ILE A CA 1
ATOM 1454 C C . ILE A 1 185 ? -11.873 5.141 1.833 1.00 98.56 185 ILE A C 1
ATOM 1456 O O . ILE A 1 185 ? -12.243 5.862 2.764 1.00 98.56 185 ILE A O 1
ATOM 1460 N N . GLY A 1 186 ? -11.365 3.929 2.013 1.00 98.50 186 GLY A N 1
ATOM 1461 C CA . GLY A 1 186 ? -10.966 3.368 3.294 1.00 98.50 186 GLY A CA 1
ATOM 1462 C C . GLY A 1 186 ? -9.473 3.071 3.292 1.00 98.50 186 GLY A C 1
ATOM 1463 O O . GLY A 1 186 ? -8.934 2.607 2.288 1.00 98.50 186 GLY A O 1
ATOM 1464 N N . ILE A 1 187 ? -8.806 3.329 4.413 1.00 98.75 187 ILE A N 1
ATOM 1465 C CA . ILE A 1 187 ? -7.419 2.906 4.627 1.00 98.75 187 ILE A CA 1
ATOM 1466 C C . ILE A 1 187 ? -7.409 1.891 5.758 1.00 98.75 187 ILE A C 1
ATOM 1468 O O . ILE A 1 187 ? -7.948 2.152 6.830 1.00 98.75 187 ILE A O 1
ATOM 1472 N N . VAL A 1 188 ? -6.793 0.748 5.516 1.00 98.75 188 VAL A N 1
ATOM 1473 C CA . VAL A 1 188 ? -6.688 -0.356 6.458 1.00 98.75 188 VAL A CA 1
ATOM 1474 C C . VAL A 1 188 ? -5.307 -0.334 7.099 1.00 98.75 188 VAL A C 1
ATOM 1476 O O . VAL A 1 188 ? -4.297 -0.136 6.417 1.00 98.75 188 VAL A O 1
ATOM 1479 N N . MET A 1 189 ? -5.264 -0.475 8.422 1.00 97.81 189 MET A N 1
ATOM 1480 C CA . MET A 1 189 ? -4.025 -0.452 9.192 1.00 97.81 189 MET A CA 1
ATOM 1481 C C . MET A 1 189 ? -4.170 -1.137 10.550 1.00 97.81 189 MET A C 1
ATOM 1483 O O . MET A 1 189 ? -5.266 -1.256 11.087 1.00 97.81 189 MET A O 1
ATOM 1487 N N . GLY A 1 190 ? -3.048 -1.518 11.158 1.00 97.00 190 GLY A N 1
ATOM 1488 C CA . GLY A 1 190 ? -3.024 -1.950 12.554 1.00 97.00 190 GLY A CA 1
ATOM 1489 C C . GLY A 1 190 ? -2.987 -0.781 13.543 1.00 97.00 190 GLY A C 1
ATOM 1490 O O . GLY A 1 190 ? -2.510 0.312 13.223 1.00 97.00 190 GLY A O 1
ATOM 1491 N N . ALA A 1 191 ? -3.382 -1.044 14.789 1.00 96.94 191 ALA A N 1
ATOM 1492 C CA . ALA A 1 191 ? -3.257 -0.111 15.909 1.00 96.94 191 ALA A CA 1
ATOM 1493 C C . ALA A 1 191 ? -1.851 0.527 16.056 1.00 96.94 191 ALA A C 1
ATOM 1495 O O . ALA A 1 191 ? -1.798 1.728 16.324 1.00 96.94 191 ALA A O 1
ATOM 1496 N N . PRO A 1 192 ? -0.713 -0.172 15.818 1.00 94.44 192 PRO A N 1
ATOM 1497 C CA . PRO A 1 192 ? 0.609 0.462 15.843 1.00 94.44 192 PRO A CA 1
ATOM 1498 C C . PRO A 1 192 ? 0.747 1.616 14.847 1.00 94.44 192 PRO A C 1
ATOM 1500 O O . PRO A 1 192 ? 1.278 2.667 15.187 1.00 94.44 192 PRO A O 1
ATOM 1503 N N . SER A 1 193 ? 0.233 1.448 13.626 1.00 95.38 193 SER A N 1
ATOM 1504 C CA . SER A 1 193 ? 0.295 2.487 12.596 1.00 95.38 193 SER A CA 1
ATOM 1505 C C . SER A 1 193 ? -0.623 3.664 12.912 1.00 95.38 193 SER A C 1
ATOM 1507 O O . SER A 1 193 ? -0.296 4.792 12.554 1.00 95.38 193 SER A O 1
ATOM 1509 N N . LEU A 1 194 ? -1.743 3.425 13.602 1.00 97.12 194 LEU A N 1
ATOM 1510 C CA . LEU A 1 194 ? -2.587 4.507 14.101 1.00 97.12 194 LEU A CA 1
ATOM 1511 C C . LEU A 1 194 ? -1.886 5.292 15.219 1.00 97.12 194 LEU A C 1
ATOM 1513 O O . LEU A 1 194 ? -1.944 6.515 15.207 1.00 97.12 194 LEU A O 1
ATOM 1517 N N . ILE A 1 195 ? -1.168 4.627 16.131 1.00 95.81 195 ILE A N 1
ATOM 1518 C CA . ILE A 1 195 ? -0.333 5.309 17.136 1.00 95.81 195 ILE A CA 1
ATOM 1519 C C . ILE A 1 195 ? 0.720 6.185 16.439 1.00 95.81 195 ILE A C 1
ATOM 1521 O O . ILE A 1 195 ? 0.835 7.370 16.747 1.00 95.81 195 ILE A O 1
ATOM 1525 N N . GLU A 1 196 ? 1.436 5.636 15.451 1.00 94.44 196 GLU A N 1
ATOM 1526 C CA . GLU A 1 196 ? 2.424 6.389 14.663 1.00 94.44 196 GLU A CA 1
ATOM 1527 C C . GLU A 1 196 ? 1.807 7.588 13.925 1.00 94.44 196 GLU A C 1
ATOM 1529 O O . GLU A 1 196 ? 2.439 8.638 13.813 1.00 94.44 196 GLU A O 1
ATOM 1534 N N . LEU A 1 197 ? 0.559 7.474 13.457 1.00 95.75 197 LEU A N 1
ATOM 1535 C CA . LEU A 1 197 ? -0.152 8.560 12.776 1.00 95.75 197 LEU A CA 1
ATOM 1536 C C . LEU A 1 197 ? -0.348 9.793 13.675 1.00 95.75 197 LEU A C 1
ATOM 1538 O O . LEU A 1 197 ? -0.445 10.907 13.155 1.00 95.75 197 LEU A O 1
ATOM 1542 N N . PHE A 1 198 ? -0.379 9.609 14.997 1.00 96.12 198 PHE A N 1
ATOM 1543 C CA . PHE A 1 198 ? -0.468 10.688 15.982 1.00 96.12 198 PHE A CA 1
ATOM 1544 C C . PHE A 1 198 ? 0.904 11.242 16.415 1.00 96.12 198 PHE A C 1
ATOM 1546 O O . PHE A 1 198 ? 0.956 12.166 17.220 1.00 96.12 198 PHE A O 1
ATOM 1553 N N . GLU A 1 199 ? 2.028 10.762 15.871 1.00 94.44 199 GLU A N 1
ATOM 1554 C CA . GLU A 1 199 ? 3.343 11.339 16.175 1.00 94.44 199 GLU A CA 1
ATOM 1555 C C . GLU A 1 199 ? 3.579 12.656 15.407 1.00 94.44 199 GLU A C 1
ATOM 1557 O O . GLU A 1 199 ? 3.822 12.670 14.198 1.00 94.44 199 GLU A O 1
ATOM 1562 N N . GLU A 1 200 ? 3.598 13.788 16.119 1.00 92.75 200 GLU A N 1
ATOM 1563 C CA . GLU A 1 200 ? 3.724 15.129 15.517 1.00 92.75 200 GLU A CA 1
ATOM 1564 C C . GLU A 1 200 ? 5.007 15.350 14.701 1.00 92.75 200 GLU A C 1
ATOM 1566 O O . GLU A 1 200 ? 5.030 16.176 13.783 1.00 92.75 200 GLU A O 1
ATOM 1571 N N . LYS A 1 201 ? 6.074 14.587 14.984 1.00 93.88 201 LYS A N 1
ATOM 1572 C CA . LYS A 1 201 ? 7.365 14.683 14.278 1.00 93.88 201 LYS A CA 1
ATOM 1573 C C . LYS A 1 201 ? 7.225 14.525 12.758 1.00 93.88 201 LYS A C 1
ATOM 1575 O O . LYS A 1 201 ? 8.017 15.109 12.017 1.00 93.88 201 LYS A O 1
ATOM 1580 N N . TYR A 1 202 ? 6.209 13.794 12.289 1.00 92.19 202 TYR A N 1
ATOM 1581 C CA . TYR A 1 202 ? 5.945 13.591 10.862 1.00 92.19 202 TYR A CA 1
ATOM 1582 C C . TYR A 1 202 ? 5.297 14.795 10.164 1.00 92.19 202 TYR A C 1
ATOM 1584 O O . TYR A 1 202 ? 5.248 14.825 8.938 1.00 92.19 202 TYR A O 1
ATOM 1592 N N . TYR A 1 203 ? 4.832 15.804 10.906 1.00 94.94 203 TYR A N 1
ATOM 1593 C CA . TYR A 1 203 ? 4.063 16.927 10.354 1.00 94.94 203 TYR A CA 1
ATOM 1594 C C . TYR A 1 203 ? 4.732 18.288 10.549 1.00 94.94 203 TYR A C 1
ATOM 1596 O O . TYR A 1 203 ? 4.123 19.317 10.276 1.00 94.94 203 TYR A O 1
ATOM 1604 N N . THR A 1 204 ? 5.999 18.313 10.964 1.00 93.25 204 THR A N 1
ATOM 1605 C CA . THR A 1 204 ? 6.765 19.550 11.212 1.00 93.25 204 THR A CA 1
ATOM 1606 C C . THR A 1 204 ? 6.925 20.447 9.980 1.00 93.25 204 THR A C 1
ATOM 1608 O O . THR A 1 204 ? 7.179 21.639 10.123 1.00 93.25 204 THR A O 1
ATOM 1611 N N . GLN A 1 205 ? 6.766 19.892 8.774 1.00 93.12 205 GLN A N 1
ATOM 1612 C CA . GLN A 1 205 ? 6.835 20.630 7.507 1.00 93.12 205 GLN A CA 1
ATOM 1613 C C . GLN A 1 205 ? 5.477 21.196 7.053 1.00 93.12 205 GLN A C 1
ATOM 1615 O O . GLN A 1 205 ? 5.425 21.948 6.079 1.00 93.12 205 GLN A O 1
ATOM 1620 N N . LEU A 1 206 ? 4.373 20.837 7.719 1.00 95.50 206 LEU A N 1
ATOM 1621 C CA . LEU A 1 206 ? 3.044 21.373 7.423 1.00 95.50 206 LEU A CA 1
ATOM 1622 C C . LEU A 1 206 ? 2.806 22.654 8.238 1.00 95.50 206 LEU A C 1
ATOM 1624 O O . LEU A 1 206 ? 2.942 22.606 9.461 1.00 95.50 206 LEU A O 1
ATOM 1628 N N . PRO A 1 207 ? 2.399 23.779 7.616 1.00 95.94 207 PRO A N 1
ATOM 1629 C CA . PRO A 1 207 ? 2.092 25.014 8.341 1.00 95.94 207 PRO A CA 1
ATOM 1630 C C . PRO A 1 207 ? 1.083 24.842 9.486 1.00 95.94 207 PRO A C 1
ATOM 1632 O O . PRO A 1 207 ? 1.217 25.490 10.521 1.00 95.94 207 PRO A O 1
ATOM 1635 N N . GLY A 1 208 ? 0.082 23.973 9.316 1.00 95.62 208 GLY A N 1
ATOM 1636 C CA . GLY A 1 208 ? -0.905 23.623 10.341 1.00 95.62 208 GLY A CA 1
ATOM 1637 C C . GLY A 1 208 ? -0.621 22.307 11.074 1.00 95.62 208 GLY A C 1
ATOM 1638 O O . GLY A 1 208 ? -1.510 21.797 11.760 1.00 95.62 208 GLY A O 1
ATOM 1639 N N . GLY A 1 209 ? 0.577 21.737 10.919 1.00 96.12 209 GLY A N 1
ATOM 1640 C CA . GLY A 1 209 ? 1.033 20.548 11.637 1.00 96.12 209 GLY A CA 1
ATOM 1641 C C . GLY A 1 209 ? 0.080 19.352 11.539 1.00 96.12 209 GLY A C 1
ATOM 1642 O O . GLY A 1 209 ? -0.484 19.046 10.485 1.00 96.12 209 GLY A O 1
ATOM 1643 N N . ILE A 1 210 ? -0.111 18.670 12.669 1.00 95.88 210 ILE A N 1
ATOM 1644 C CA . ILE A 1 210 ? -0.956 17.474 12.779 1.00 95.88 210 ILE A CA 1
ATOM 1645 C C . ILE A 1 210 ? -2.430 17.743 12.437 1.00 95.88 210 ILE A C 1
ATOM 1647 O O . ILE A 1 210 ? -3.083 16.909 11.809 1.00 95.88 210 ILE A O 1
ATOM 1651 N N . LEU A 1 211 ? -2.950 18.929 12.770 1.00 96.12 211 LEU A N 1
ATOM 1652 C CA . LEU A 1 211 ? -4.334 19.305 12.465 1.00 96.12 211 LEU A CA 1
ATOM 1653 C C . LEU A 1 211 ? -4.557 19.450 10.958 1.00 96.12 211 LEU A C 1
ATOM 1655 O O . LEU A 1 211 ? -5.573 18.991 10.434 1.00 96.12 211 LEU A O 1
ATOM 1659 N N . GLU A 1 212 ? -3.594 20.041 10.247 1.00 97.25 212 GLU A N 1
ATOM 1660 C CA . GLU A 1 212 ? -3.632 20.107 8.787 1.00 97.25 212 GLU A CA 1
ATOM 1661 C C . GLU A 1 212 ? -3.563 18.711 8.157 1.00 97.25 212 GLU A C 1
ATOM 1663 O O . GLU A 1 212 ? -4.327 18.426 7.230 1.00 97.25 212 GLU A O 1
ATOM 1668 N N . SER A 1 213 ? -2.706 17.825 8.679 1.00 96.62 213 SER A N 1
ATOM 1669 C CA . SER A 1 213 ? -2.614 16.431 8.224 1.00 96.62 213 SER A CA 1
ATOM 1670 C C . SER A 1 213 ? -3.961 15.711 8.333 1.00 96.62 213 SER A C 1
ATOM 1672 O O . SER A 1 213 ? -4.484 15.218 7.329 1.00 96.62 213 SER A O 1
ATOM 1674 N N . PHE A 1 214 ? -4.585 15.719 9.515 1.00 97.31 214 PHE A N 1
ATOM 1675 C CA . PHE A 1 214 ? -5.870 15.050 9.728 1.00 97.31 214 PHE A CA 1
ATOM 1676 C C . PHE A 1 214 ? -7.023 15.696 8.957 1.00 97.31 214 PHE A C 1
ATOM 1678 O O . PHE A 1 214 ? -7.876 14.981 8.426 1.00 97.31 214 PHE A O 1
ATOM 1685 N N . GLY A 1 215 ? -7.034 17.026 8.824 1.00 96.25 215 GLY A N 1
ATOM 1686 C CA . GLY A 1 215 ? -8.016 17.731 7.998 1.00 96.25 215 GLY A CA 1
ATOM 1687 C C . GLY A 1 215 ? -7.939 17.337 6.519 1.00 96.25 215 GLY A C 1
ATOM 1688 O O . GLY A 1 215 ? -8.970 17.216 5.853 1.00 96.25 215 GLY A O 1
ATOM 1689 N N . ARG A 1 216 ? -6.728 17.086 6.002 1.00 96.44 216 ARG A N 1
ATOM 1690 C CA . ARG A 1 216 ? -6.510 16.573 4.640 1.00 96.44 216 ARG A CA 1
ATOM 1691 C C . ARG A 1 216 ? -6.874 15.091 4.523 1.00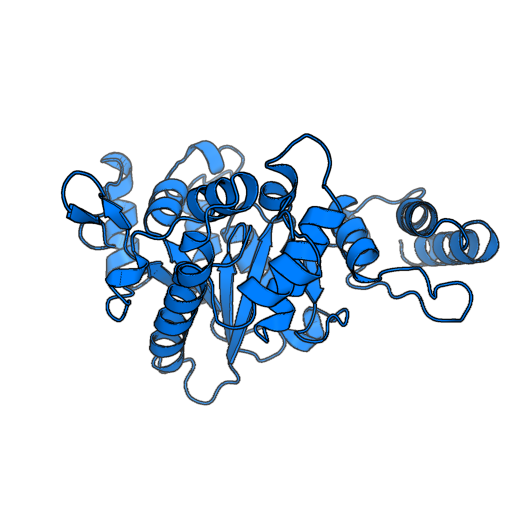 96.44 216 ARG A C 1
ATOM 1693 O O . ARG A 1 216 ? -7.570 14.730 3.578 1.00 96.44 216 ARG A O 1
ATOM 1700 N N . LEU A 1 217 ? -6.438 14.259 5.474 1.00 97.69 217 LEU A N 1
ATOM 1701 C CA . LEU A 1 217 ? -6.664 12.809 5.482 1.00 97.69 217 LEU A CA 1
ATOM 1702 C C . LEU A 1 217 ? -8.153 12.463 5.499 1.00 97.69 217 LEU A C 1
ATOM 1704 O O . LEU A 1 217 ? -8.615 11.674 4.684 1.00 97.69 217 LEU A O 1
ATOM 1708 N N . PHE A 1 218 ? -8.914 13.084 6.398 1.00 97.12 218 PHE A N 1
ATOM 1709 C CA . PHE A 1 218 ? -10.325 12.763 6.609 1.00 97.12 218 PHE A CA 1
ATOM 1710 C C . PHE A 1 218 ? -11.297 13.546 5.724 1.00 97.12 218 PHE A C 1
ATOM 1712 O O . PHE A 1 218 ? -12.517 13.531 5.949 1.00 97.12 218 PHE A O 1
ATOM 1719 N N . LYS A 1 219 ? -10.776 14.220 4.695 1.00 91.38 219 LYS A N 1
ATOM 1720 C CA . LYS A 1 219 ? -11.594 14.837 3.655 1.00 91.38 219 LYS A CA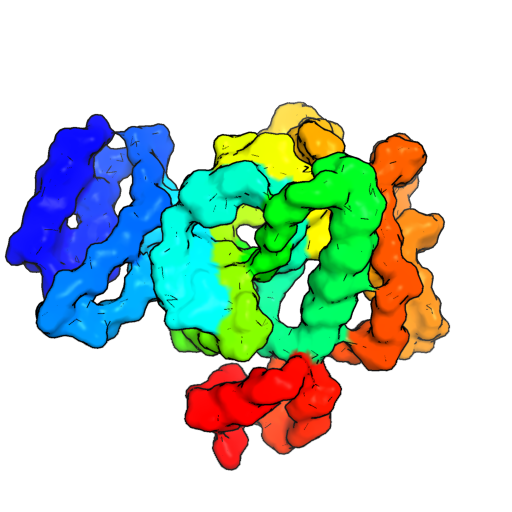 1
ATOM 1721 C C . LYS A 1 219 ? -12.448 13.766 2.962 1.00 91.38 219 LYS A C 1
ATOM 1723 O O . LYS A 1 219 ? -12.065 12.605 2.870 1.00 91.38 219 LYS A O 1
ATOM 1728 N N . ASN A 1 220 ? -13.624 14.159 2.470 1.00 89.94 220 ASN A N 1
ATOM 1729 C CA . ASN A 1 220 ? -14.569 13.271 1.777 1.00 89.94 220 ASN A CA 1
ATOM 1730 C C . ASN A 1 220 ? -15.014 12.052 2.618 1.00 89.94 220 ASN A C 1
ATOM 1732 O O . ASN A 1 220 ? -15.337 11.007 2.061 1.00 89.94 220 ASN A O 1
ATOM 1736 N N . ASN A 1 221 ? -15.050 12.192 3.950 1.00 93.50 221 ASN A N 1
ATOM 1737 C CA . ASN A 1 221 ? -15.374 11.133 4.916 1.00 93.50 221 ASN A CA 1
ATOM 1738 C C . ASN A 1 221 ? -14.598 9.827 4.680 1.00 93.50 221 ASN A C 1
ATOM 1740 O O . ASN A 1 221 ? -15.174 8.742 4.770 1.00 93.50 221 ASN A O 1
ATOM 1744 N N . LEU A 1 222 ? -13.304 9.935 4.365 1.00 97.69 222 LEU A N 1
ATOM 1745 C CA . LEU A 1 222 ? -12.395 8.798 4.455 1.00 97.69 222 LEU A CA 1
ATOM 1746 C C . LEU A 1 222 ? -12.446 8.217 5.876 1.00 97.69 222 LEU A C 1
ATOM 1748 O O . LEU A 1 222 ? -12.594 8.967 6.844 1.00 97.69 222 LEU A O 1
ATOM 1752 N N . LYS A 1 223 ? -12.329 6.894 5.999 1.00 98.38 223 LYS A N 1
ATOM 1753 C CA . LYS A 1 223 ? -12.280 6.192 7.290 1.00 98.38 223 LYS A CA 1
ATOM 1754 C C . LYS A 1 223 ? -11.032 5.322 7.382 1.00 98.38 223 LYS A C 1
ATOM 1756 O O . LYS A 1 223 ? -10.592 4.768 6.372 1.00 98.38 223 LYS A O 1
ATOM 1761 N N . LEU A 1 224 ? -10.485 5.196 8.588 1.00 98.81 224 LEU A N 1
ATOM 1762 C CA . LEU A 1 224 ? -9.444 4.216 8.888 1.00 98.81 224 LEU A CA 1
ATOM 1763 C C . LEU A 1 224 ? -10.089 2.966 9.485 1.00 98.81 224 LEU A C 1
ATOM 1765 O O . LEU A 1 224 ? -10.868 3.069 10.428 1.00 98.81 224 LEU A O 1
ATOM 1769 N N . TYR A 1 225 ? -9.747 1.807 8.945 1.00 98.81 225 TYR A N 1
ATOM 1770 C CA . TYR A 1 225 ? -10.161 0.493 9.421 1.00 98.81 225 TYR A CA 1
ATOM 1771 C C . TYR A 1 225 ? -9.009 -0.083 10.232 1.00 98.81 225 TYR A C 1
ATOM 1773 O O . TYR A 1 225 ? -7.927 -0.315 9.693 1.00 98.81 225 TYR A O 1
ATOM 1781 N N . VAL A 1 226 ? -9.219 -0.215 11.539 1.00 98.69 226 VAL A N 1
ATOM 1782 C CA . VAL A 1 226 ? -8.135 -0.395 12.503 1.00 98.69 226 VAL A CA 1
ATOM 1783 C C . VAL A 1 226 ? -8.173 -1.801 13.074 1.00 98.69 226 VAL A C 1
ATOM 1785 O O . VAL A 1 226 ? -9.077 -2.157 13.831 1.00 98.69 226 VAL A O 1
ATOM 1788 N N . TYR A 1 227 ? -7.160 -2.577 12.714 1.00 98.44 227 TYR A N 1
ATOM 1789 C CA . TYR A 1 227 ? -6.926 -3.922 13.210 1.00 98.44 227 TYR A CA 1
ATOM 1790 C C . TYR A 1 227 ? -6.246 -3.884 14.583 1.00 98.44 227 TYR A C 1
ATOM 1792 O O . TYR A 1 227 ? -5.308 -3.098 14.778 1.00 98.44 227 TYR A O 1
ATOM 1800 N N . PRO A 1 228 ? -6.688 -4.693 15.555 1.00 97.69 228 PRO A N 1
ATOM 1801 C CA . PRO A 1 228 ? -6.166 -4.604 16.904 1.00 97.69 228 PRO A CA 1
ATOM 1802 C C . PRO A 1 228 ? -4.756 -5.190 17.013 1.00 97.69 228 PRO A C 1
ATOM 1804 O O . PRO A 1 228 ? -4.301 -5.971 16.178 1.00 97.69 228 PRO A O 1
ATOM 1807 N N . LEU A 1 229 ? -4.050 -4.808 18.074 1.00 95.88 229 LEU A N 1
ATOM 1808 C CA . LEU A 1 229 ? -2.733 -5.343 18.404 1.00 95.88 229 LEU A CA 1
ATOM 1809 C C . LEU A 1 229 ? -2.822 -6.198 19.662 1.00 95.88 229 LEU A C 1
ATOM 1811 O O . LEU A 1 229 ? -3.206 -5.699 20.715 1.00 95.88 229 LEU A O 1
ATOM 1815 N N . MET A 1 230 ? -2.386 -7.453 19.582 1.00 95.12 230 MET A N 1
ATOM 1816 C CA . MET A 1 230 ? -2.161 -8.268 20.773 1.00 95.12 230 MET A CA 1
ATOM 1817 C C . MET A 1 230 ? -0.782 -7.976 21.362 1.00 95.12 230 MET A C 1
ATOM 1819 O O . MET A 1 230 ? 0.232 -8.072 20.666 1.00 95.12 230 MET A O 1
ATOM 1823 N N . ASN A 1 231 ? -0.724 -7.663 22.656 1.00 91.94 231 ASN A N 1
ATOM 1824 C CA . ASN A 1 231 ? 0.533 -7.660 23.390 1.00 91.94 231 ASN A CA 1
ATOM 1825 C C . ASN A 1 231 ? 0.948 -9.114 23.692 1.00 91.94 231 ASN A C 1
ATOM 1827 O O . ASN A 1 231 ? 0.241 -9.795 24.437 1.00 91.94 231 ASN A O 1
ATOM 1831 N N . PRO A 1 232 ? 2.096 -9.596 23.185 1.00 86.62 232 PRO A N 1
ATOM 1832 C CA . PRO A 1 232 ? 2.493 -10.995 23.344 1.00 86.62 232 PRO A CA 1
ATOM 1833 C C . PRO A 1 232 ? 2.853 -11.368 24.790 1.00 86.62 232 PRO A C 1
ATOM 1835 O O . PRO A 1 232 ? 2.833 -12.545 25.138 1.00 86.62 232 PRO A O 1
ATOM 1838 N N . THR A 1 233 ? 3.187 -10.388 25.635 1.00 89.25 233 THR A N 1
ATOM 1839 C CA . THR A 1 233 ? 3.595 -10.616 27.028 1.00 89.25 233 THR A CA 1
ATOM 1840 C C . THR A 1 233 ? 2.411 -10.550 27.986 1.00 89.25 233 THR A C 1
ATOM 1842 O O . THR A 1 233 ? 2.302 -11.386 28.878 1.00 89.25 233 THR A O 1
ATOM 1845 N N . SER A 1 234 ? 1.539 -9.547 27.842 1.00 91.62 234 SER A N 1
ATOM 1846 C CA . SER A 1 234 ? 0.400 -9.354 28.751 1.00 91.62 234 SER A CA 1
ATOM 1847 C C . SER A 1 234 ? -0.898 -9.998 28.264 1.00 91.62 234 SER A C 1
ATOM 1849 O O . SER A 1 234 ? -1.831 -10.116 29.054 1.00 91.62 234 SER A O 1
ATOM 1851 N N . GLY A 1 235 ? -0.993 -10.373 26.983 1.00 90.56 235 GLY A N 1
ATOM 1852 C CA . GLY A 1 235 ? -2.247 -10.810 26.359 1.00 90.56 235 GLY A CA 1
ATOM 1853 C C . GLY A 1 235 ? -3.294 -9.695 26.240 1.00 90.56 235 GLY A C 1
ATOM 1854 O O . GLY A 1 235 ? -4.460 -9.965 25.966 1.00 90.56 235 GLY A O 1
ATOM 1855 N N . GLN A 1 236 ? -2.905 -8.439 26.486 1.00 93.94 236 GLN A N 1
ATOM 1856 C CA . GLN A 1 236 ? -3.803 -7.298 26.373 1.00 93.94 236 GLN A CA 1
ATOM 1857 C C . GLN A 1 236 ? -3.973 -6.905 24.906 1.00 93.94 236 GLN A C 1
ATOM 1859 O O . GLN A 1 236 ? -2.988 -6.726 24.187 1.00 93.94 236 GLN A O 1
ATOM 1864 N N . LEU A 1 237 ? -5.226 -6.715 24.498 1.00 95.69 237 LEU A N 1
ATOM 1865 C CA . LEU A 1 237 ? -5.577 -6.230 23.173 1.00 95.69 237 LEU A CA 1
ATOM 1866 C C . LEU A 1 237 ? -5.636 -4.696 23.166 1.00 95.69 237 LEU A C 1
ATOM 1868 O O . LEU A 1 237 ? -6.387 -4.100 23.943 1.00 95.69 237 LEU A O 1
ATOM 1872 N N . THR A 1 238 ? -4.863 -4.066 22.285 1.00 97.06 238 THR A N 1
ATOM 1873 C CA . THR A 1 238 ? -4.975 -2.639 21.973 1.00 97.06 238 THR A CA 1
ATOM 1874 C C . THR A 1 238 ? -5.910 -2.457 20.780 1.00 97.06 238 THR A C 1
ATOM 1876 O O . THR A 1 238 ? -5.636 -2.955 19.687 1.00 97.06 238 THR A O 1
ATOM 1879 N N . THR A 1 239 ? -6.997 -1.728 20.990 1.00 97.56 239 THR A N 1
ATOM 1880 C CA . THR A 1 239 ? -8.045 -1.387 20.022 1.00 97.56 239 THR A CA 1
ATOM 1881 C C . THR A 1 239 ? -8.177 0.137 19.929 1.00 97.56 239 THR A C 1
ATOM 1883 O O . THR A 1 239 ? -7.434 0.867 20.586 1.00 97.56 239 THR A O 1
ATOM 1886 N N . ILE A 1 240 ? -9.117 0.656 19.133 1.00 97.31 240 ILE A N 1
ATOM 1887 C CA . ILE A 1 240 ? -9.348 2.110 19.054 1.00 97.31 240 ILE A CA 1
ATOM 1888 C C . ILE A 1 240 ? -9.948 2.682 20.350 1.00 97.31 240 ILE A C 1
ATOM 1890 O O . ILE A 1 240 ? -9.853 3.879 20.603 1.00 97.31 240 ILE A O 1
ATOM 1894 N N . GLU A 1 241 ? -10.544 1.851 21.200 1.00 95.75 241 GLU A N 1
ATOM 1895 C CA . GLU A 1 241 ? -11.157 2.278 22.459 1.00 95.75 241 GLU A CA 1
ATOM 1896 C C . GLU A 1 241 ? -10.125 2.501 23.574 1.00 95.75 241 GLU A C 1
ATOM 1898 O O . GLU A 1 241 ? -10.378 3.276 24.494 1.00 95.75 241 GLU A O 1
ATOM 1903 N N . ASN A 1 242 ? -8.969 1.831 23.515 1.00 95.31 242 ASN A N 1
ATOM 1904 C CA . ASN A 1 242 ? -7.932 1.884 24.555 1.00 95.31 242 ASN A CA 1
ATOM 1905 C C . ASN A 1 242 ? -6.531 2.227 24.009 1.00 95.31 242 ASN A C 1
ATOM 1907 O O . ASN A 1 242 ? -5.520 1.962 24.667 1.00 95.31 242 ASN A O 1
ATOM 1911 N N . LEU A 1 243 ? -6.473 2.798 22.804 1.00 94.75 243 LEU A N 1
ATOM 1912 C CA . LEU A 1 243 ? -5.235 3.175 22.130 1.00 94.75 243 LEU A CA 1
ATOM 1913 C C . LEU A 1 243 ? -4.460 4.216 22.960 1.00 94.75 243 LEU A C 1
ATOM 1915 O O . LEU A 1 243 ? -5.041 5.227 23.358 1.00 94.75 243 LEU A O 1
ATOM 1919 N N . PRO A 1 244 ? -3.154 4.016 23.220 1.00 93.06 244 PRO A N 1
ATOM 1920 C CA . PRO A 1 244 ? -2.354 4.993 23.947 1.00 93.06 244 PRO A CA 1
ATOM 1921 C C . PRO A 1 244 ? -2.082 6.217 23.065 1.00 93.06 244 PRO A C 1
ATOM 1923 O O . PRO A 1 244 ? -1.330 6.142 22.094 1.00 93.06 244 PRO A O 1
ATOM 1926 N N . VAL A 1 245 ? -2.683 7.349 23.421 1.00 93.62 245 VAL A N 1
ATOM 1927 C CA . VAL A 1 245 ? -2.485 8.648 22.764 1.00 93.62 245 VAL A CA 1
ATOM 1928 C C . VAL A 1 245 ? -1.819 9.603 23.753 1.00 93.62 245 VAL A C 1
ATOM 1930 O O . VAL A 1 245 ? -2.083 9.537 24.952 1.00 93.62 245 VAL A O 1
ATOM 1933 N N . ALA A 1 246 ? -0.937 10.481 23.269 1.00 93.88 246 ALA A N 1
ATOM 1934 C CA . ALA A 1 246 ? -0.326 11.506 24.112 1.00 93.88 246 ALA A CA 1
ATOM 1935 C C . ALA A 1 246 ? -1.410 12.426 24.727 1.00 93.88 246 ALA A C 1
ATOM 1937 O O . ALA A 1 246 ? -2.348 12.785 24.006 1.00 93.88 246 ALA A O 1
ATOM 1938 N N . PRO A 1 247 ? -1.304 12.838 26.008 1.00 95.06 247 PRO A N 1
ATOM 1939 C CA . PRO A 1 247 ? -2.339 13.623 26.695 1.00 95.06 247 PRO A CA 1
ATOM 1940 C C . PRO A 1 247 ? -2.803 14.874 25.932 1.00 95.06 247 PRO A C 1
ATOM 1942 O O . PRO A 1 247 ? -3.988 15.204 25.896 1.00 95.06 247 PRO A O 1
ATOM 1945 N N . GLU A 1 248 ? -1.875 15.560 25.271 1.00 94.19 248 GLU A N 1
ATOM 1946 C CA . GLU A 1 248 ? -2.123 16.745 24.449 1.00 94.19 248 GLU A CA 1
ATOM 1947 C C . GLU A 1 248 ? -2.950 16.460 23.179 1.00 94.19 248 GLU A C 1
ATOM 1949 O O . GLU A 1 248 ? -3.626 17.356 22.670 1.00 94.19 248 GLU A O 1
ATOM 1954 N N . LEU A 1 249 ? -2.954 15.214 22.692 1.00 95.94 249 LEU A N 1
ATOM 1955 C CA . LEU A 1 249 ? -3.674 14.772 21.493 1.00 95.94 249 LEU A CA 1
ATOM 1956 C C . LEU A 1 249 ? -4.969 14.008 21.804 1.00 95.94 249 LEU A C 1
ATOM 1958 O O . LEU A 1 249 ? -5.754 13.760 20.886 1.00 95.94 249 LEU A O 1
ATOM 1962 N N . GLU A 1 250 ? -5.256 13.688 23.070 1.00 95.38 250 GLU A N 1
ATOM 1963 C CA . GLU A 1 250 ? -6.471 12.958 23.473 1.00 95.38 250 GLU A CA 1
ATOM 1964 C C . GLU A 1 250 ? -7.757 13.629 22.975 1.00 95.38 250 GLU A C 1
ATOM 1966 O O . GLU A 1 250 ? -8.683 12.958 22.524 1.00 95.38 250 GLU A O 1
ATOM 1971 N N . LYS A 1 251 ? -7.826 14.967 23.015 1.00 96.81 251 LYS A N 1
ATOM 1972 C CA . LYS A 1 251 ? -9.007 15.710 22.541 1.00 96.81 251 LYS A CA 1
ATOM 1973 C C . LYS A 1 251 ? -9.187 15.615 21.031 1.00 96.81 251 LYS A C 1
ATOM 1975 O O . LYS A 1 251 ? -10.320 15.507 20.565 1.00 96.81 251 LYS A O 1
ATOM 1980 N N . LEU A 1 252 ? -8.088 15.637 20.279 1.00 96.69 252 LEU A N 1
ATOM 1981 C CA . LEU A 1 252 ? -8.123 15.450 18.833 1.00 96.69 252 LEU A CA 1
ATOM 1982 C C . LEU A 1 252 ? -8.555 14.021 18.492 1.00 96.69 252 LEU A C 1
ATOM 1984 O O . LEU A 1 252 ? -9.435 13.840 17.654 1.00 96.69 252 LEU A O 1
ATOM 1988 N N . TYR A 1 253 ? -7.980 13.025 19.171 1.00 97.75 253 TYR A N 1
ATOM 1989 C CA . TYR A 1 253 ? -8.363 11.626 19.008 1.00 97.75 253 TYR A CA 1
ATOM 1990 C C . TYR A 1 253 ? -9.847 11.413 19.307 1.00 97.75 253 TYR A C 1
ATOM 1992 O O . TYR A 1 253 ? -10.559 10.885 18.459 1.00 97.75 253 TYR A O 1
ATOM 2000 N N . GLY A 1 254 ? -10.325 11.890 20.462 1.00 97.62 254 GLY A N 1
ATOM 2001 C CA . GLY A 1 254 ? -11.727 11.786 20.866 1.00 97.62 254 GLY A CA 1
ATOM 2002 C C . GLY A 1 254 ? -12.670 12.415 19.844 1.00 97.62 254 GLY A C 1
ATOM 2003 O O . GLY A 1 254 ? -13.595 11.760 19.384 1.00 97.62 254 GLY A O 1
ATOM 2004 N N . TYR A 1 255 ? -12.372 13.633 19.377 1.00 97.62 255 TYR A N 1
ATOM 2005 C CA . TYR A 1 255 ? -13.155 14.275 18.316 1.00 97.62 255 TYR A CA 1
ATOM 2006 C C . TYR A 1 255 ? -13.215 13.435 17.027 1.00 97.62 255 TYR A C 1
ATOM 2008 O O . TYR A 1 255 ? -14.274 13.310 16.408 1.00 97.62 255 TYR A O 1
ATOM 2016 N N . LEU A 1 256 ? -12.082 12.863 16.602 1.00 97.75 256 LEU A N 1
ATOM 2017 C CA . LEU A 1 256 ? -12.002 12.025 15.403 1.00 97.75 256 LEU A CA 1
ATOM 2018 C C . LEU A 1 256 ? -12.721 10.678 15.589 1.00 97.75 256 LEU A C 1
ATOM 2020 O O . LEU A 1 256 ? -13.365 10.205 14.648 1.00 97.75 256 LEU A O 1
ATOM 2024 N N . ALA A 1 257 ? -12.648 10.082 16.775 1.00 97.44 257 ALA A N 1
ATOM 2025 C CA . ALA A 1 257 ? -13.359 8.858 17.117 1.00 97.44 257 ALA A CA 1
ATOM 2026 C C . ALA A 1 257 ? -14.879 9.087 17.145 1.00 97.44 257 ALA A C 1
ATOM 2028 O O . ALA A 1 257 ? -15.606 8.377 16.453 1.00 97.44 257 ALA A O 1
ATOM 2029 N N . ASP A 1 258 ? -15.346 10.140 17.824 1.00 96.81 258 ASP A N 1
ATOM 2030 C CA . ASP A 1 258 ? -16.771 10.471 17.978 1.00 96.81 258 ASP A CA 1
ATOM 2031 C C . ASP A 1 258 ? -17.469 10.726 16.633 1.00 96.81 258 ASP A C 1
ATOM 2033 O O . ASP A 1 258 ? -18.640 10.391 16.451 1.00 96.81 258 ASP A O 1
ATOM 2037 N N . ARG A 1 259 ? -16.753 11.286 15.648 1.00 95.50 259 ARG A N 1
ATOM 2038 C CA . ARG A 1 259 ? -17.279 11.476 14.282 1.00 95.50 259 ARG A CA 1
ATOM 2039 C C . ARG A 1 259 ? -17.218 10.218 13.401 1.00 95.50 259 ARG A C 1
ATOM 2041 O O . ARG A 1 259 ? -17.581 10.294 12.227 1.00 95.50 259 ARG A O 1
ATOM 2048 N N . GLY A 1 260 ? -16.717 9.094 13.917 1.00 96.12 260 GLY A N 1
ATOM 2049 C CA . GLY A 1 260 ? -16.612 7.823 13.195 1.00 96.12 260 GLY A CA 1
ATOM 2050 C C . GLY A 1 260 ? -15.467 7.759 12.180 1.00 96.12 260 GLY A C 1
ATOM 2051 O O . GLY A 1 260 ? -15.598 7.096 11.150 1.00 96.12 260 GLY A O 1
ATOM 2052 N N . SER A 1 261 ? -14.357 8.467 12.432 1.00 97.94 261 SER A N 1
ATOM 2053 C CA . SER A 1 261 ? -13.173 8.428 11.549 1.00 97.94 261 SER A CA 1
ATOM 2054 C C . SER A 1 261 ? -12.428 7.094 11.616 1.00 97.94 261 SER A C 1
ATOM 2056 O O . SER A 1 261 ? -11.705 6.751 10.681 1.00 97.94 261 SER A O 1
ATOM 2058 N N . PHE A 1 262 ? -12.596 6.367 12.722 1.00 98.38 262 PHE A N 1
ATOM 2059 C CA . PHE A 1 262 ? -11.985 5.070 12.978 1.00 98.38 262 PHE A CA 1
ATOM 2060 C C . PHE A 1 262 ? -13.077 4.002 13.053 1.00 98.38 262 PHE A C 1
ATOM 2062 O O . PHE A 1 262 ? -14.087 4.187 13.730 1.00 98.38 262 PHE A O 1
ATOM 2069 N N . VAL A 1 263 ? -12.867 2.890 12.359 1.00 98.50 263 VAL A N 1
ATOM 2070 C CA . VAL A 1 263 ? -13.725 1.708 12.388 1.00 98.50 263 VAL A CA 1
ATOM 2071 C C . VAL A 1 263 ? -12.910 0.579 12.996 1.00 98.50 263 VAL A C 1
ATOM 2073 O O . VAL A 1 263 ? -11.905 0.169 12.418 1.00 98.50 263 VAL A O 1
ATOM 2076 N N . ALA A 1 264 ? -13.325 0.086 14.162 1.00 98.31 264 ALA A N 1
ATOM 2077 C CA . ALA A 1 264 ? -12.700 -1.080 14.772 1.00 98.31 264 ALA A CA 1
ATOM 2078 C C . ALA A 1 264 ? -12.922 -2.304 13.880 1.00 98.31 264 ALA A C 1
ATOM 2080 O O . ALA A 1 264 ? -14.051 -2.552 13.448 1.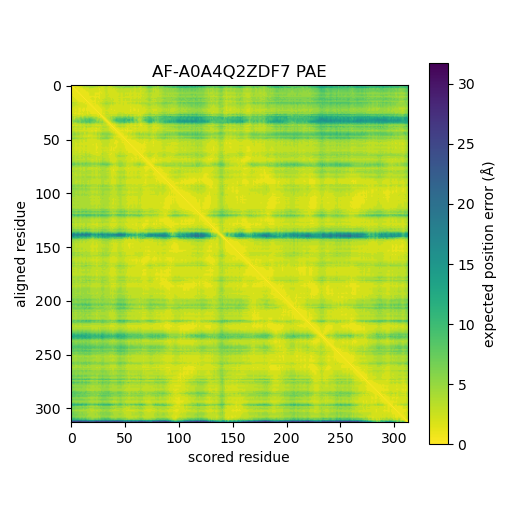00 98.31 264 ALA A O 1
ATOM 2081 N N . LEU A 1 265 ? -11.875 -3.079 13.621 1.00 98.50 265 LEU A N 1
ATOM 2082 C CA . LEU A 1 265 ? -12.003 -4.428 13.079 1.00 98.50 265 LEU A CA 1
ATOM 2083 C C . LEU A 1 265 ? -12.095 -5.375 14.269 1.00 98.50 265 LEU A C 1
ATOM 2085 O O . LEU A 1 265 ? -11.084 -5.694 14.878 1.00 98.50 265 LEU A O 1
ATOM 2089 N N . ASP A 1 266 ? -13.318 -5.735 14.648 1.00 97.06 266 ASP A N 1
ATOM 2090 C CA . ASP A 1 266 ? -13.654 -6.640 15.760 1.00 97.06 266 ASP A CA 1
ATOM 2091 C C . ASP A 1 266 ? -14.063 -8.043 15.268 1.00 97.06 266 ASP A C 1
ATOM 2093 O O . ASP A 1 266 ? -14.231 -8.954 16.073 1.00 97.06 266 ASP A O 1
ATOM 2097 N N . ASN A 1 267 ? -14.173 -8.215 13.948 1.00 97.94 267 ASN A N 1
ATOM 2098 C CA . ASN A 1 267 ? -14.445 -9.460 13.231 1.00 97.94 267 ASN A CA 1
ATOM 2099 C C . ASN A 1 267 ? -13.162 -10.220 12.840 1.00 97.94 267 ASN A C 1
ATOM 2101 O O . ASN A 1 267 ? -13.222 -11.117 12.007 1.00 97.94 267 ASN A O 1
ATOM 2105 N N . PHE A 1 268 ? -12.024 -9.856 13.440 1.00 97.50 268 PHE A N 1
ATOM 2106 C CA . PHE A 1 268 ? -10.711 -10.451 13.186 1.00 97.50 268 PHE A CA 1
ATOM 2107 C C . PHE A 1 268 ? -10.604 -11.894 13.675 1.00 97.50 268 PHE A C 1
ATOM 2109 O O . PHE A 1 268 ? -11.261 -12.285 14.645 1.00 97.50 268 PHE A O 1
ATOM 2116 N N . ASN A 1 269 ? -9.693 -12.657 13.073 1.00 97.31 269 ASN A N 1
ATOM 2117 C CA . ASN A 1 269 ? -9.300 -13.965 13.578 1.00 97.31 269 ASN A CA 1
ATOM 2118 C C . ASN A 1 269 ? -8.223 -13.826 14.680 1.00 97.31 269 ASN A C 1
ATOM 2120 O O . ASN A 1 269 ? -7.085 -13.429 14.396 1.00 97.31 269 ASN A O 1
ATOM 2124 N N . PRO A 1 270 ? -8.523 -14.182 15.947 1.00 95.12 270 PRO A N 1
ATOM 2125 C CA . PRO A 1 270 ? -7.571 -14.045 17.049 1.00 95.12 270 PRO A CA 1
ATOM 2126 C C . PRO A 1 270 ? -6.283 -14.854 16.869 1.00 95.12 270 PRO A C 1
ATOM 2128 O O . PRO A 1 270 ? -5.231 -14.421 17.347 1.00 95.12 270 PRO A O 1
ATOM 2131 N N . ASP A 1 271 ? -6.342 -15.987 16.163 1.00 94.62 271 ASP A N 1
ATOM 2132 C CA . ASP A 1 271 ? -5.192 -16.876 15.9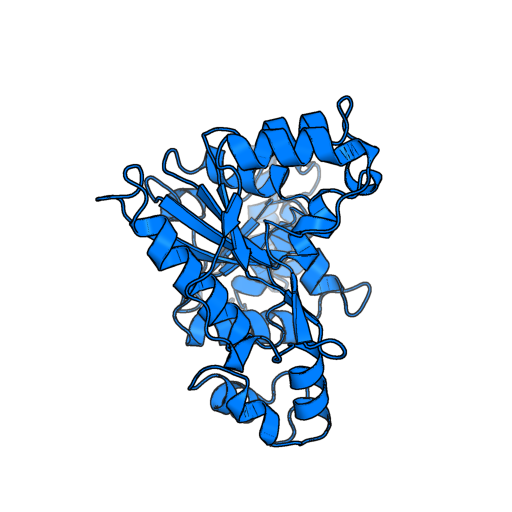60 1.00 94.62 271 ASP A CA 1
ATOM 2133 C C . ASP A 1 271 ? -4.096 -16.194 15.132 1.00 94.62 271 ASP A C 1
ATOM 2135 O O . ASP A 1 271 ? -2.899 -16.430 15.328 1.00 94.62 271 ASP A O 1
ATOM 2139 N N . TYR A 1 272 ? -4.487 -15.266 14.257 1.00 96.31 272 TYR A N 1
ATOM 2140 C CA . TYR A 1 272 ? -3.553 -14.538 13.415 1.00 96.31 272 TYR A CA 1
ATOM 2141 C C . TYR A 1 272 ? -2.854 -13.391 14.147 1.00 96.31 272 TYR A C 1
ATOM 2143 O O . TYR A 1 272 ? -1.748 -13.038 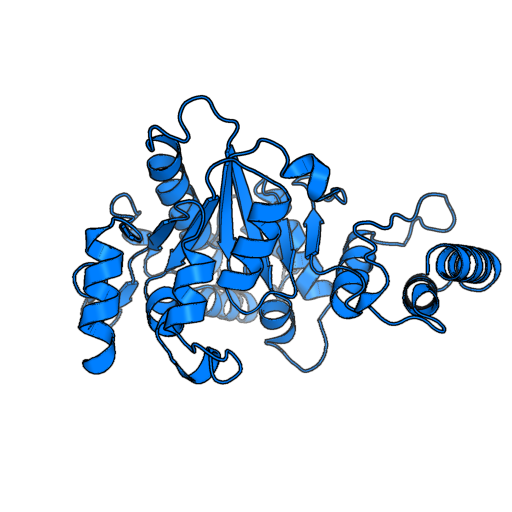13.760 1.00 96.31 272 TYR A O 1
ATOM 2151 N N . LEU A 1 273 ? -3.383 -12.857 15.255 1.00 94.12 273 LEU A N 1
ATOM 2152 C CA . LEU A 1 273 ? -2.799 -11.694 15.958 1.00 94.12 273 LEU A CA 1
ATOM 2153 C C . LEU A 1 273 ? -1.332 -11.861 16.399 1.00 94.12 273 LEU A C 1
ATOM 2155 O O . LEU A 1 273 ? -0.652 -10.872 16.677 1.00 94.12 273 LEU A O 1
ATOM 2159 N N . SER A 1 274 ? -0.856 -13.103 16.489 1.00 91.81 274 SER A N 1
ATOM 2160 C CA . SER A 1 274 ? 0.516 -13.452 16.869 1.00 91.81 274 SER A CA 1
ATOM 2161 C C . SER A 1 274 ? 1.486 -13.591 15.684 1.00 91.81 274 SER A C 1
ATOM 2163 O O . SER A 1 274 ? 2.683 -13.807 15.887 1.00 91.81 274 SER A O 1
ATOM 2165 N N . ILE A 1 275 ? 1.000 -13.462 14.446 1.00 94.12 275 ILE A N 1
ATOM 2166 C CA . ILE A 1 275 ? 1.799 -13.591 13.228 1.00 94.12 275 ILE A CA 1
ATOM 2167 C C . ILE A 1 275 ? 2.438 -12.241 12.890 1.00 94.12 275 ILE A C 1
ATOM 2169 O O . ILE A 1 275 ? 1.764 -11.238 12.665 1.00 94.12 275 ILE A O 1
ATOM 2173 N N . TYR A 1 276 ? 3.766 -12.226 12.779 1.00 90.50 276 TYR A N 1
ATOM 2174 C CA . TYR A 1 276 ? 4.518 -11.051 12.344 1.00 90.50 276 TYR A CA 1
ATOM 2175 C C . TYR A 1 276 ? 5.406 -11.398 11.150 1.00 90.50 276 TYR A C 1
ATOM 2177 O O . TYR A 1 276 ? 6.201 -12.337 11.216 1.00 90.50 276 TYR A O 1
ATOM 2185 N N . SER A 1 277 ? 5.370 -10.590 10.084 1.00 88.75 277 SER A N 1
ATOM 2186 C CA . SER A 1 277 ? 6.167 -10.836 8.867 1.00 88.75 277 SER A CA 1
ATOM 2187 C C . SER A 1 277 ? 7.672 -10.955 9.145 1.00 88.75 277 SER A C 1
ATOM 2189 O O . SER A 1 277 ? 8.360 -11.726 8.485 1.00 88.75 277 SER A O 1
ATOM 2191 N N . ARG A 1 278 ? 8.198 -10.247 10.158 1.00 90.44 278 ARG A N 1
ATOM 2192 C CA . ARG A 1 278 ? 9.609 -10.362 10.583 1.00 90.44 278 ARG A CA 1
ATOM 2193 C C . ARG A 1 278 ? 9.967 -11.758 11.103 1.00 90.44 278 ARG A C 1
ATOM 2195 O O . ARG A 1 278 ? 11.077 -12.228 10.864 1.00 90.44 278 ARG A O 1
ATOM 2202 N N . ASP A 1 279 ? 9.032 -12.412 11.786 1.00 93.62 279 ASP A N 1
ATOM 2203 C CA . ASP A 1 279 ? 9.237 -13.742 12.356 1.00 93.62 279 ASP A CA 1
ATOM 2204 C C . ASP A 1 279 ? 9.133 -14.795 11.253 1.00 93.62 279 ASP A C 1
ATOM 2206 O O . ASP A 1 279 ? 9.983 -15.680 11.177 1.00 93.62 279 ASP A O 1
ATOM 2210 N N . VAL A 1 280 ? 8.178 -14.627 10.329 1.00 95.56 280 VAL A N 1
ATOM 2211 C CA . VAL A 1 280 ? 8.068 -15.429 9.097 1.00 95.56 280 VAL A CA 1
ATOM 2212 C C . VAL A 1 280 ? 9.363 -15.346 8.287 1.00 95.56 280 VAL A C 1
ATOM 2214 O O . VAL A 1 280 ? 9.953 -16.368 7.950 1.00 95.56 280 VAL A O 1
ATOM 2217 N N . LEU A 1 281 ? 9.867 -14.134 8.041 1.00 93.88 281 LEU A N 1
ATOM 2218 C CA . LEU A 1 281 ? 11.107 -13.908 7.300 1.00 93.88 281 LEU A CA 1
ATOM 2219 C C . LEU A 1 281 ? 12.315 -14.583 7.966 1.00 93.88 281 LEU A C 1
ATOM 2221 O O . LEU A 1 281 ? 13.132 -15.207 7.286 1.00 93.88 281 LEU A O 1
ATOM 2225 N N . LYS A 1 282 ? 12.425 -14.488 9.297 1.00 94.38 282 LYS A N 1
ATOM 2226 C CA . LYS A 1 282 ? 13.485 -15.160 10.057 1.00 94.38 282 LYS A CA 1
ATOM 2227 C C . LYS A 1 282 ? 13.396 -16.678 9.904 1.00 94.38 282 LYS A C 1
ATOM 2229 O O . LYS A 1 282 ? 14.414 -17.312 9.648 1.00 94.38 282 LYS A O 1
ATOM 2234 N N . LYS A 1 283 ? 12.194 -17.245 10.025 1.00 96.00 283 LYS A N 1
ATOM 2235 C CA . LYS A 1 283 ? 11.946 -18.687 9.889 1.00 96.00 283 LYS A CA 1
ATOM 2236 C C . LYS A 1 283 ? 12.254 -19.203 8.483 1.00 96.00 283 LYS A C 1
ATOM 2238 O O . LYS A 1 283 ? 12.870 -20.259 8.363 1.00 96.00 283 LYS A O 1
ATOM 2243 N N . ILE A 1 284 ? 11.910 -18.441 7.438 1.00 94.81 284 ILE A N 1
ATOM 2244 C CA . ILE A 1 284 ? 12.295 -18.748 6.050 1.00 94.81 284 ILE A CA 1
ATOM 2245 C C . ILE A 1 284 ? 13.820 -18.844 5.936 1.00 94.81 284 ILE A C 1
ATOM 2247 O O . ILE A 1 284 ? 14.337 -19.838 5.429 1.00 94.81 284 ILE A O 1
ATOM 2251 N N . ALA A 1 285 ? 14.543 -17.845 6.452 1.00 90.62 285 ALA A N 1
ATOM 2252 C CA . ALA A 1 285 ? 16.001 -17.799 6.373 1.00 90.62 285 ALA A CA 1
ATOM 2253 C C . ALA A 1 285 ? 16.693 -18.928 7.161 1.00 90.62 285 ALA A C 1
ATOM 2255 O O . ALA A 1 285 ? 17.784 -19.354 6.787 1.00 90.62 285 ALA A O 1
ATOM 2256 N N . THR A 1 286 ? 16.079 -19.420 8.243 1.00 93.25 286 THR A N 1
ATOM 2257 C CA . THR A 1 286 ? 16.614 -20.526 9.057 1.00 93.25 286 THR A CA 1
ATOM 2258 C C . THR A 1 286 ? 16.123 -21.912 8.632 1.00 93.25 286 THR A C 1
ATOM 2260 O O . THR A 1 286 ? 16.540 -22.895 9.238 1.00 93.25 286 THR A O 1
ATOM 2263 N N . GLY A 1 287 ? 15.236 -22.013 7.635 1.00 93.00 287 GLY A N 1
ATOM 2264 C CA . GLY A 1 287 ? 14.648 -23.286 7.195 1.00 93.00 287 GLY A CA 1
ATOM 2265 C C . GLY A 1 287 ? 13.605 -23.883 8.154 1.00 93.00 287 GLY A C 1
ATOM 2266 O O . GLY A 1 287 ? 13.328 -25.077 8.090 1.00 93.00 287 GLY A O 1
ATOM 2267 N N . ASP A 1 288 ? 13.025 -23.080 9.050 1.00 94.88 288 ASP A N 1
ATOM 2268 C CA . ASP A 1 288 ? 11.991 -23.531 9.993 1.00 94.88 288 ASP A CA 1
ATOM 2269 C C . ASP A 1 288 ? 10.620 -23.585 9.305 1.00 94.88 288 ASP A C 1
ATOM 2271 O O . ASP A 1 288 ? 9.976 -22.556 9.133 1.00 94.88 288 ASP A O 1
ATOM 2275 N N . LEU A 1 289 ? 10.150 -24.783 8.948 1.00 94.81 289 LEU A N 1
ATOM 2276 C CA . LEU A 1 289 ? 8.920 -24.986 8.170 1.00 94.81 289 LEU A CA 1
ATOM 2277 C C . LEU A 1 289 ? 7.634 -24.459 8.827 1.00 94.81 289 LEU A C 1
ATOM 2279 O O . LEU A 1 289 ? 6.638 -24.317 8.120 1.00 94.81 289 LEU A O 1
ATOM 2283 N N . ALA A 1 290 ? 7.647 -24.104 10.117 1.00 94.81 290 ALA A N 1
ATOM 2284 C CA . ALA A 1 290 ? 6.490 -23.512 10.794 1.00 94.81 290 ALA A CA 1
ATOM 2285 C C . ALA A 1 290 ? 6.016 -22.190 10.157 1.00 94.81 290 ALA A C 1
ATOM 2287 O O . ALA A 1 290 ? 4.894 -21.761 10.400 1.00 94.81 290 ALA A O 1
ATOM 2288 N N . TRP A 1 291 ? 6.846 -21.523 9.343 1.00 95.69 291 TRP A N 1
ATOM 2289 C CA . TRP A 1 291 ? 6.426 -20.318 8.619 1.00 95.69 291 TRP A CA 1
ATOM 2290 C C . TRP A 1 291 ? 5.347 -20.587 7.564 1.00 95.69 291 TRP A C 1
ATOM 2292 O O . TRP A 1 291 ? 4.628 -19.656 7.203 1.00 95.69 291 TRP A O 1
ATOM 2302 N N . LYS A 1 292 ? 5.233 -21.827 7.067 1.00 95.75 292 LYS A N 1
ATOM 2303 C CA . LYS A 1 292 ? 4.262 -22.185 6.026 1.00 95.75 292 LYS A CA 1
ATOM 2304 C C . LYS A 1 292 ? 2.821 -21.998 6.495 1.00 95.75 292 LYS A C 1
ATOM 2306 O O . LYS A 1 292 ? 2.012 -21.541 5.704 1.00 95.75 292 LYS A O 1
ATOM 2311 N N . ASP A 1 293 ? 2.553 -22.242 7.777 1.00 95.69 293 ASP A N 1
ATOM 2312 C CA . ASP A 1 293 ? 1.231 -22.067 8.396 1.00 95.69 293 ASP A CA 1
ATOM 2313 C C . ASP A 1 293 ? 0.928 -20.594 8.751 1.00 95.69 293 ASP A C 1
ATOM 2315 O O . ASP A 1 293 ? -0.123 -20.274 9.298 1.00 95.69 293 ASP A O 1
ATOM 2319 N N . MET A 1 294 ? 1.871 -19.676 8.500 1.00 97.00 294 MET A N 1
ATOM 2320 C CA . MET A 1 294 ? 1.737 -18.244 8.805 1.00 97.00 294 MET A CA 1
ATOM 2321 C C . MET A 1 294 ? 1.381 -17.406 7.566 1.00 97.00 294 MET A C 1
ATOM 2323 O O . MET A 1 294 ? 1.174 -16.190 7.674 1.00 97.00 294 MET A O 1
ATOM 2327 N N . VAL A 1 295 ? 1.351 -18.025 6.385 1.00 96.88 295 VAL A N 1
ATOM 2328 C CA . VAL A 1 295 ? 1.103 -17.372 5.096 1.00 96.88 295 VAL A CA 1
ATOM 2329 C C . VAL A 1 295 ? -0.077 -18.035 4.382 1.00 96.88 295 VAL A C 1
ATOM 2331 O O . VAL A 1 295 ? -0.275 -19.230 4.563 1.00 96.88 295 VAL A O 1
ATOM 2334 N N . PRO A 1 296 ? -0.826 -17.297 3.542 1.00 94.62 296 PRO A N 1
ATOM 2335 C CA . PRO A 1 296 ? -1.940 -17.867 2.791 1.00 94.62 296 PRO A CA 1
ATOM 2336 C C . PRO A 1 296 ? -1.553 -19.068 1.924 1.00 94.62 296 PRO A C 1
ATOM 2338 O O . PRO A 1 296 ? -0.405 -19.204 1.485 1.00 94.62 296 PRO A O 1
ATOM 2341 N N . ASP A 1 297 ? -2.551 -19.890 1.610 1.00 88.88 297 ASP A N 1
ATOM 2342 C CA . ASP A 1 297 ? -2.396 -21.037 0.721 1.00 88.88 297 ASP A CA 1
ATOM 2343 C C . ASP A 1 297 ? -1.754 -20.627 -0.617 1.00 88.88 297 ASP A C 1
ATOM 2345 O O . ASP A 1 297 ? -2.059 -19.583 -1.196 1.00 88.88 297 ASP A O 1
ATOM 2349 N N . GLY A 1 298 ? -0.817 -21.442 -1.105 1.00 88.50 298 GLY A N 1
ATOM 2350 C CA . GLY A 1 298 ? -0.064 -21.194 -2.341 1.00 88.50 298 GLY A CA 1
ATOM 2351 C C . GLY A 1 298 ? 1.078 -20.173 -2.226 1.00 88.50 298 GLY A C 1
ATOM 2352 O O . GLY A 1 298 ? 2.029 -20.239 -3.008 1.00 88.50 298 GLY A O 1
ATOM 2353 N N . VAL A 1 299 ? 1.069 -19.278 -1.227 1.00 94.81 299 VAL A N 1
ATOM 2354 C CA . VAL A 1 299 ? 2.184 -18.338 -0.976 1.00 94.81 299 VAL A CA 1
ATOM 2355 C C . VAL A 1 299 ? 3.439 -19.103 -0.566 1.00 94.81 299 VAL A C 1
ATOM 2357 O O . VAL A 1 299 ? 4.540 -18.785 -1.021 1.00 94.81 299 VAL A O 1
ATOM 2360 N N . SER A 1 300 ? 3.282 -20.128 0.272 1.00 95.38 300 SER A N 1
ATOM 2361 C CA . SER A 1 300 ? 4.398 -20.949 0.740 1.00 95.38 300 SER A CA 1
ATOM 2362 C C . SER A 1 300 ? 5.060 -21.741 -0.388 1.00 95.38 300 SER A C 1
ATOM 2364 O O . SER A 1 300 ? 6.288 -21.720 -0.500 1.00 95.38 300 SER A O 1
ATOM 2366 N N . ASP A 1 301 ? 4.270 -22.354 -1.267 1.00 94.62 301 ASP A N 1
ATOM 2367 C CA . ASP A 1 301 ? 4.772 -23.066 -2.445 1.00 94.62 301 ASP A CA 1
ATOM 2368 C C . ASP A 1 301 ? 5.525 -22.114 -3.380 1.00 94.62 301 ASP A C 1
ATOM 2370 O O . ASP A 1 301 ? 6.658 -22.393 -3.771 1.00 94.62 301 ASP A O 1
ATOM 2374 N N . LEU A 1 302 ? 4.967 -20.926 -3.649 1.00 95.50 302 LEU A N 1
ATOM 2375 C CA . LEU A 1 302 ? 5.616 -19.944 -4.517 1.00 95.50 302 LEU A CA 1
ATOM 2376 C C . LEU A 1 302 ? 6.945 -19.433 -3.938 1.00 95.50 302 LEU A C 1
ATOM 2378 O O . LEU A 1 302 ? 7.913 -19.250 -4.683 1.00 95.50 302 LEU A O 1
ATOM 2382 N N . ILE A 1 303 ? 7.023 -19.223 -2.618 1.00 96.25 303 ILE A N 1
ATOM 2383 C CA . ILE A 1 303 ? 8.271 -18.835 -1.941 1.00 96.25 303 ILE A CA 1
ATOM 2384 C C . ILE A 1 303 ? 9.342 -19.918 -2.101 1.00 96.25 303 ILE A C 1
ATOM 2386 O O . ILE A 1 303 ? 10.496 -19.575 -2.377 1.00 96.25 303 ILE A O 1
ATOM 2390 N N . VAL A 1 304 ? 8.975 -21.195 -1.955 1.00 95.31 304 VAL A N 1
ATOM 2391 C CA . VAL A 1 304 ? 9.893 -22.335 -2.111 1.00 95.31 304 VAL A CA 1
ATOM 2392 C C . VAL A 1 304 ? 10.346 -22.463 -3.568 1.00 95.31 304 VAL A C 1
ATOM 2394 O O . VAL A 1 304 ? 11.548 -22.421 -3.844 1.00 95.31 304 VAL A O 1
ATOM 2397 N N . ASP A 1 305 ? 9.405 -22.509 -4.512 1.00 95.06 305 ASP A N 1
ATOM 2398 C CA . ASP A 1 305 ? 9.669 -22.707 -5.942 1.00 95.06 305 ASP A CA 1
ATOM 2399 C C . ASP A 1 305 ? 10.554 -21.603 -6.533 1.00 95.06 305 ASP A C 1
ATOM 2401 O O . ASP A 1 305 ? 11.475 -21.860 -7.315 1.00 95.06 305 ASP A O 1
ATOM 2405 N N . ARG A 1 306 ? 10.303 -20.347 -6.145 1.00 94.56 306 ARG A N 1
ATOM 2406 C CA . ARG A 1 306 ? 11.056 -19.177 -6.630 1.00 94.56 306 ARG A CA 1
ATOM 2407 C C . ARG A 1 306 ? 12.254 -18.823 -5.754 1.00 94.56 306 ARG A C 1
ATOM 2409 O O . ARG A 1 306 ? 13.006 -17.895 -6.086 1.00 94.56 306 ARG A O 1
ATOM 2416 N N . ARG A 1 307 ? 12.460 -19.555 -4.654 1.00 94.38 307 ARG A N 1
ATOM 2417 C CA . ARG A 1 307 ? 13.502 -19.300 -3.646 1.00 94.38 307 ARG A CA 1
ATOM 2418 C C . ARG A 1 307 ? 13.494 -17.842 -3.188 1.00 94.38 307 ARG A C 1
ATOM 2420 O O . ARG A 1 307 ? 14.532 -17.166 -3.179 1.00 94.38 307 ARG A O 1
ATOM 2427 N N . PHE A 1 308 ? 12.306 -17.318 -2.903 1.00 94.38 308 PHE A N 1
ATOM 2428 C CA . PHE A 1 308 ? 12.147 -15.955 -2.407 1.00 94.38 308 PHE A CA 1
ATOM 2429 C C . PHE A 1 308 ? 12.665 -15.831 -0.974 1.00 94.38 308 PHE A C 1
ATOM 2431 O O . PHE A 1 308 ? 12.749 -16.807 -0.232 1.00 94.38 308 PHE A O 1
ATOM 2438 N N . PHE A 1 309 ? 13.070 -14.613 -0.602 1.00 92.31 309 PHE A N 1
ATOM 2439 C CA . PHE A 1 309 ? 13.532 -14.258 0.747 1.00 92.31 309 PHE A CA 1
ATOM 2440 C C . PHE A 1 309 ? 14.651 -15.143 1.328 1.00 92.31 309 PHE A C 1
ATOM 2442 O O . PHE A 1 309 ? 14.793 -15.255 2.543 1.00 92.31 309 PHE A O 1
ATOM 2449 N N . GLY A 1 310 ? 15.464 -15.763 0.466 1.00 88.00 310 GLY A N 1
ATOM 2450 C CA . GLY A 1 310 ? 16.554 -16.643 0.890 1.00 88.00 310 GLY A CA 1
ATOM 2451 C C . GLY A 1 310 ? 16.114 -18.052 1.294 1.00 88.00 310 GLY A C 1
ATOM 2452 O O . GLY A 1 310 ? 16.921 -18.769 1.880 1.00 88.00 310 GLY A O 1
ATOM 2453 N N . CYS A 1 311 ? 14.878 -18.458 0.973 1.00 90.12 311 CYS A N 1
ATOM 2454 C CA . CYS A 1 311 ? 14.401 -19.824 1.179 1.00 90.12 311 CYS A CA 1
ATOM 2455 C C . CYS A 1 311 ? 15.343 -20.828 0.492 1.00 90.12 311 CYS A C 1
ATOM 2457 O O . CYS A 1 311 ? 15.618 -20.722 -0.710 1.00 90.12 311 CYS A O 1
ATOM 2459 N N . GLN A 1 312 ? 15.861 -21.778 1.271 1.00 77.69 312 GLN A N 1
ATOM 2460 C CA . GLN A 1 312 ? 16.591 -22.924 0.740 1.00 77.69 312 GLN A CA 1
ATOM 2461 C C . GLN A 1 312 ? 15.559 -24.000 0.403 1.00 77.69 312 GLN A C 1
ATOM 2463 O O . GLN A 1 312 ? 14.697 -24.286 1.232 1.00 77.69 312 GLN A O 1
ATOM 2468 N N . GLY A 1 313 ? 15.589 -24.467 -0.848 1.00 63.41 313 GLY A N 1
ATOM 2469 C CA . GLY A 1 313 ? 14.591 -25.393 -1.393 1.00 63.41 313 GLY A CA 1
ATOM 2470 C C . GLY A 1 313 ? 14.568 -26.754 -0.714 1.00 63.41 313 GLY A C 1
ATOM 2471 O O . GLY A 1 313 ? 15.526 -27.071 0.026 1.00 63.41 313 GLY A O 1
#

Nearest PDB structures (foldseek):
  9fyb-assembly1_A  TM=6.970E-01  e=8.018E-06  Enterococcus faecium
  4hde-assembly1_A  TM=4.134E-01  e=3.856E-01  Bacillus anthracis
  3sp1-assembly1_A  TM=3.785E-01  e=7.295E-01  Borreliella burgdorferi
  5vwn-assembly1_A-2  TM=2.399E-01  e=3.240E-01  Trichomonas vaginalis
  4wbd-assembly1_A-2  TM=2.614E-01  e=1.462E+00  Bacillus subtilis subsp. subtilis str. 168

Mean predicted aligned error: 3.95 Å

Secondary structure (DSSP, 8-state):
-HHHHHHHHHHHHHHSTT-HHHHHHHTTTT--GGG---------SGGGTT--HHHHHHHHHHTTS-SEEEE-TTS-EE-HHHHSTTEEEEEEE---SS--HHHHHHHHHHHHHHHHSTTTTTSEEEEEEEEEHHHHHTTSSS--HHHHHHHHHHHHHTT-EEEEE---SHHHHHHHHHHH--S-EEEEEEHHHHHHHT-GGGGTTSTTHHHHHHHHHTGGG-EEEEE-EE-TTT-PEE-TTS----GGGHHHHHHHHHTT-EEE--S--GGGGG--HHHHHHHHHHT-GGGGGGS-TTHHHHHHHTTGGG---